Protein AF-A0AAW0S0L2-F1 (afdb_monomer_lite)

InterPro domains:
  IPR019339 CBF1-interacting co-repressor CIR, N-terminal domain [PF10197] (10-43)
  IPR019339 CBF1-interacting co-repressor CIR, N-terminal domain [SM01083] (10-46)
  IPR039875 Leukocyte receptor cluster member 1-like [PTHR22093] (1-234)

Structure (mmCIF, N/CA/C/O backbone):
data_AF-A0AAW0S0L2-F1
#
_entry.id   AF-A0AAW0S0L2-F1
#
loop_
_atom_site.group_PDB
_atom_site.id
_atom_site.type_symbol
_atom_site.label_atom_id
_atom_site.label_alt_id
_atom_site.label_comp_id
_atom_site.label_asym_id
_atom_site.label_entity_id
_atom_site.label_seq_id
_atom_site.pdbx_PDB_ins_code
_atom_site.Cartn_x
_atom_site.Cartn_y
_atom_site.Cartn_z
_atom_site.occupancy
_atom_site.B_iso_or_equiv
_atom_site.auth_seq_id
_atom_site.auth_comp_id
_atom_site.auth_asym_id
_atom_site.auth_atom_id
_atom_site.pdbx_PDB_model_num
ATOM 1 N N . MET A 1 1 ? -7.022 -20.640 -45.257 1.00 60.53 1 MET A N 1
ATOM 2 C CA . MET A 1 1 ? -7.771 -21.365 -44.205 1.00 60.53 1 MET A CA 1
ATOM 3 C C . MET A 1 1 ? -7.746 -20.515 -42.936 1.00 60.53 1 MET A C 1
ATOM 5 O O . MET A 1 1 ? -6.657 -20.337 -42.402 1.00 60.53 1 MET A O 1
ATOM 9 N N . PRO A 1 2 ? -8.857 -19.896 -42.490 1.00 67.94 2 PRO A N 1
ATOM 10 C CA . PRO A 1 2 ? -8.830 -19.038 -41.303 1.00 67.94 2 PRO A CA 1
ATOM 11 C C . PRO A 1 2 ? -8.654 -19.889 -40.030 1.00 67.94 2 PRO A C 1
ATOM 13 O O . PRO A 1 2 ? -9.483 -20.741 -39.724 1.00 67.94 2 PRO A O 1
ATOM 16 N N . LEU A 1 3 ? -7.548 -19.660 -39.313 1.00 71.75 3 LEU A N 1
ATOM 17 C CA . LEU A 1 3 ? -6.971 -20.531 -38.272 1.00 71.75 3 LEU A CA 1
ATOM 18 C C . LEU A 1 3 ? -7.487 -20.302 -36.840 1.00 71.75 3 LEU A C 1
ATOM 20 O O . LEU A 1 3 ? -6.996 -20.938 -35.912 1.00 71.75 3 LEU A O 1
ATOM 24 N N . HIS A 1 4 ? -8.458 -19.415 -36.615 1.00 71.38 4 HIS A N 1
ATOM 25 C CA . HIS A 1 4 ? -8.803 -19.009 -35.249 1.00 71.38 4 HIS A CA 1
ATOM 26 C C . HIS A 1 4 ? -10.197 -19.478 -34.813 1.00 71.38 4 HIS A C 1
ATOM 28 O O . HIS A 1 4 ? -11.207 -18.801 -34.993 1.00 71.38 4 HIS A O 1
ATOM 34 N N . LEU A 1 5 ? -10.236 -20.669 -34.209 1.00 83.88 5 LEU A N 1
ATOM 35 C CA . LEU A 1 5 ? -11.443 -21.296 -33.651 1.00 83.88 5 LEU A CA 1
ATOM 36 C C . LEU A 1 5 ? -11.843 -20.722 -32.283 1.00 83.88 5 LEU A C 1
ATOM 38 O O . LEU A 1 5 ? -12.969 -20.931 -31.837 1.00 83.88 5 LEU A O 1
ATOM 42 N N . LEU A 1 6 ? -10.932 -20.021 -31.601 1.00 85.19 6 LEU A N 1
ATOM 43 C CA . LEU A 1 6 ? -11.130 -19.565 -30.225 1.00 85.19 6 LEU A CA 1
ATOM 44 C C . LEU A 1 6 ? -12.226 -18.493 -30.114 1.00 85.19 6 LEU A C 1
ATOM 46 O O . LEU A 1 6 ? -13.044 -18.558 -29.203 1.00 85.19 6 LEU A O 1
ATOM 50 N N . GLY A 1 7 ? -12.323 -17.590 -31.096 1.00 85.69 7 GLY A N 1
ATOM 51 C CA . GLY A 1 7 ? -13.327 -16.515 -31.113 1.00 85.69 7 GLY A CA 1
ATOM 52 C C . GLY A 1 7 ? -14.780 -16.988 -31.244 1.00 85.69 7 GLY A C 1
ATOM 53 O O . GLY A 1 7 ? -15.696 -16.224 -30.978 1.00 85.69 7 GLY A O 1
ATOM 54 N N . LYS A 1 8 ? -15.010 -18.250 -31.631 1.00 86.69 8 LYS A N 1
ATOM 55 C CA . LYS A 1 8 ? -16.359 -18.832 -31.757 1.00 86.69 8 LYS A CA 1
ATOM 56 C C . LYS A 1 8 ? -16.816 -19.571 -30.498 1.00 86.69 8 LYS A C 1
ATOM 58 O O . LYS A 1 8 ? -17.947 -20.042 -30.445 1.00 86.69 8 LYS A O 1
ATOM 63 N N . LYS A 1 9 ? -15.943 -19.732 -29.500 1.00 89.56 9 LYS A N 1
ATOM 64 C CA . LYS A 1 9 ? -16.255 -20.476 -28.275 1.00 89.56 9 LYS A CA 1
ATOM 65 C C . LYS A 1 9 ? -16.870 -19.539 -27.248 1.00 89.56 9 LYS A C 1
ATOM 67 O O . LYS A 1 9 ? -16.304 -18.492 -26.961 1.00 89.56 9 LYS A O 1
ATOM 72 N N . SER A 1 10 ? -17.989 -19.937 -26.656 1.00 88.81 10 SER A N 1
ATOM 73 C CA . SER A 1 10 ? -18.738 -19.141 -25.674 1.00 88.81 10 SER A CA 1
ATOM 74 C C . SER A 1 10 ? -17.996 -18.891 -24.361 1.00 88.81 10 SER A C 1
ATOM 76 O O . SER A 1 10 ? -18.336 -17.953 -23.657 1.00 88.81 10 SER A O 1
ATOM 78 N N . TRP A 1 11 ? -16.977 -19.686 -24.033 1.00 91.88 11 TRP A N 1
ATOM 79 C CA . TRP A 1 11 ? -16.136 -19.494 -22.847 1.00 91.88 11 TRP A CA 1
ATOM 80 C C . TRP A 1 11 ? -14.912 -18.606 -23.105 1.00 91.88 11 TRP A C 1
ATOM 82 O O . TRP A 1 11 ? -14.155 -18.331 -22.180 1.00 91.88 11 TRP A O 1
ATOM 92 N N . ASN A 1 12 ? -14.680 -18.168 -24.349 1.00 92.31 12 ASN A N 1
ATOM 93 C CA . ASN A 1 12 ? -13.532 -17.325 -24.654 1.00 92.31 12 ASN A CA 1
ATOM 94 C C . ASN A 1 12 ? -13.667 -15.972 -23.945 1.00 92.31 12 ASN A C 1
ATOM 96 O O . ASN A 1 12 ? -14.573 -15.192 -24.242 1.00 92.31 12 ASN A O 1
ATOM 100 N N . VAL A 1 13 ? -12.737 -15.694 -23.036 1.00 93.38 13 VAL A N 1
ATOM 101 C CA . VAL A 1 13 ? -12.702 -14.475 -22.216 1.00 93.38 13 VAL A CA 1
ATOM 102 C C . VAL A 1 13 ? -12.637 -13.217 -23.085 1.00 93.38 13 VAL A C 1
ATOM 104 O O . VAL A 1 13 ? -13.219 -12.201 -22.733 1.00 93.38 13 VAL A O 1
ATOM 107 N N . TYR A 1 14 ? -12.007 -13.301 -24.260 1.00 91.56 14 TYR A N 1
ATOM 108 C CA . TYR A 1 14 ? -11.858 -12.168 -25.177 1.00 91.56 14 TYR A CA 1
ATOM 109 C C . TYR A 1 14 ? -13.095 -11.873 -26.037 1.00 91.56 14 TYR A C 1
ATOM 111 O O . TYR A 1 14 ? -13.080 -10.928 -26.827 1.00 91.56 14 TYR A O 1
ATOM 119 N N . ASN A 1 15 ? -14.163 -12.666 -25.931 1.00 93.00 15 ASN A N 1
ATOM 120 C CA . ASN A 1 15 ? -15.407 -12.341 -26.620 1.00 93.00 15 ASN A CA 1
ATOM 121 C C . ASN A 1 15 ? -16.061 -11.126 -25.961 1.00 93.00 15 ASN A C 1
ATOM 123 O O . ASN A 1 15 ? -16.194 -11.082 -24.739 1.00 93.00 15 ASN A O 1
ATOM 127 N N . LYS A 1 16 ? -16.531 -10.184 -26.782 1.00 94.12 16 LYS A N 1
ATOM 128 C CA . LYS A 1 16 ? -17.167 -8.939 -26.327 1.00 94.12 16 LYS A CA 1
ATOM 129 C C . LYS A 1 16 ? -18.283 -9.199 -25.313 1.00 94.12 16 LYS A C 1
ATOM 131 O O . LYS A 1 16 ? -18.254 -8.625 -24.234 1.00 94.12 16 LYS A O 1
ATOM 136 N N . ASP A 1 17 ? -19.152 -10.164 -25.595 1.00 93.44 17 ASP A N 1
ATOM 137 C CA . ASP A 1 17 ? -20.267 -10.536 -24.718 1.00 93.44 17 ASP A CA 1
ATOM 138 C C . ASP A 1 17 ? -19.810 -11.002 -23.323 1.00 93.44 17 ASP A C 1
ATOM 140 O O . ASP A 1 17 ? -20.481 -10.750 -22.324 1.00 93.44 17 ASP A O 1
ATOM 144 N N . ASN A 1 18 ? -18.663 -11.682 -23.227 1.00 93.44 18 ASN A N 1
ATOM 145 C CA . ASN A 1 18 ? -18.121 -12.129 -21.942 1.00 93.44 18 ASN A CA 1
ATOM 146 C C . ASN A 1 18 ? -17.450 -10.983 -21.187 1.00 93.44 18 ASN A C 1
ATOM 148 O O . ASN A 1 18 ? -17.640 -10.864 -19.980 1.00 93.44 18 ASN A O 1
ATOM 152 N N . ILE A 1 19 ? -16.731 -10.114 -21.900 1.00 95.06 19 ILE A N 1
ATOM 153 C CA . ILE A 1 19 ? -16.143 -8.897 -21.329 1.00 95.06 19 ILE A CA 1
ATOM 154 C C . ILE A 1 19 ? -17.249 -7.992 -20.766 1.00 95.06 19 ILE A C 1
ATOM 156 O O . ILE A 1 19 ? -17.117 -7.466 -19.667 1.00 95.06 19 ILE A O 1
ATOM 160 N N . GLU A 1 20 ? -18.367 -7.842 -21.478 1.00 95.75 20 GLU A N 1
ATOM 161 C CA . GLU A 1 20 ? -19.509 -7.038 -21.031 1.00 95.75 20 GLU A CA 1
ATOM 162 C C . GLU A 1 20 ? -20.206 -7.624 -19.798 1.00 95.75 20 GLU A C 1
ATOM 164 O O . GLU A 1 20 ? -20.601 -6.869 -18.908 1.00 95.75 20 GLU A O 1
ATOM 169 N N . ARG A 1 21 ? -20.324 -8.956 -19.701 1.00 95.88 21 ARG A N 1
ATOM 170 C CA . ARG A 1 21 ? -20.843 -9.624 -18.494 1.00 95.88 21 ARG A CA 1
ATOM 171 C C . ARG A 1 21 ? -19.962 -9.352 -17.283 1.00 95.88 21 ARG A C 1
ATOM 173 O O . ARG A 1 21 ? -20.472 -8.888 -16.270 1.00 95.88 21 ARG A O 1
ATOM 180 N N . VAL A 1 22 ? -18.652 -9.559 -17.426 1.00 96.94 22 VAL A N 1
ATOM 181 C CA . VAL A 1 22 ? -17.683 -9.292 -16.355 1.00 96.94 22 VAL A CA 1
ATOM 182 C C . VAL A 1 22 ? -17.742 -7.825 -15.944 1.00 96.94 22 VAL A C 1
ATOM 184 O O . VAL A 1 22 ? -17.927 -7.536 -14.771 1.00 96.94 22 VAL A O 1
ATOM 187 N N . ARG A 1 23 ? -17.739 -6.896 -16.905 1.00 97.06 23 ARG A N 1
ATOM 188 C CA . ARG A 1 23 ? -17.849 -5.460 -16.623 1.00 97.06 23 ARG A CA 1
ATOM 189 C C . ARG A 1 23 ? -19.144 -5.094 -15.898 1.00 97.06 23 ARG A C 1
ATOM 191 O O . ARG A 1 23 ? -19.141 -4.199 -15.061 1.00 97.06 23 ARG A O 1
ATOM 198 N N . ARG A 1 24 ? -20.264 -5.745 -16.223 1.00 96.81 24 ARG A N 1
ATOM 199 C CA . ARG A 1 24 ? -21.542 -5.518 -15.535 1.00 96.81 24 ARG A CA 1
ATOM 200 C C . ARG A 1 24 ? -21.500 -6.019 -14.097 1.00 96.81 24 ARG A C 1
ATOM 202 O O . ARG A 1 24 ? -22.066 -5.366 -13.226 1.00 96.81 24 ARG A O 1
ATOM 209 N N . ASP A 1 25 ? -20.873 -7.160 -13.858 1.00 97.25 25 ASP A N 1
ATOM 210 C CA . ASP A 1 25 ? -20.771 -7.733 -12.519 1.00 97.25 25 ASP A CA 1
ATOM 211 C C . ASP A 1 25 ? -19.750 -6.969 -11.663 1.00 97.25 25 ASP A C 1
ATOM 213 O O . ASP A 1 25 ? -20.054 -6.645 -10.519 1.00 97.25 25 ASP A O 1
ATOM 217 N N . GLU A 1 26 ? -18.629 -6.538 -12.248 1.00 95.69 26 GLU A N 1
ATOM 218 C CA . GLU A 1 26 ? -17.681 -5.597 -11.638 1.00 95.69 26 GLU A CA 1
ATOM 219 C C . GLU A 1 26 ? -18.350 -4.257 -11.309 1.00 95.69 26 GLU A C 1
ATOM 221 O O . GLU A 1 26 ? -18.189 -3.741 -10.210 1.00 95.69 26 GLU A O 1
ATOM 226 N N . ALA A 1 27 ? -19.155 -3.704 -12.223 1.00 95.56 27 ALA A N 1
ATOM 227 C CA . ALA A 1 27 ? -19.876 -2.458 -11.976 1.00 95.56 27 ALA A CA 1
ATOM 228 C C . ALA A 1 27 ? -20.924 -2.595 -10.863 1.00 95.56 27 ALA A C 1
ATOM 230 O O . ALA A 1 27 ? -21.120 -1.654 -10.102 1.00 95.56 27 ALA A O 1
ATOM 231 N N . LYS A 1 28 ? -21.593 -3.750 -10.742 1.00 94.69 28 LYS A N 1
ATOM 232 C CA . LYS A 1 28 ? -22.521 -4.013 -9.630 1.00 94.69 28 LYS A CA 1
ATOM 233 C C . LYS A 1 28 ? -21.789 -4.148 -8.300 1.00 94.69 28 LYS A C 1
ATOM 235 O O . LYS A 1 28 ? -22.266 -3.598 -7.317 1.00 94.69 28 LYS A O 1
ATOM 240 N N . ALA A 1 29 ? -20.668 -4.870 -8.279 1.00 93.25 29 ALA A N 1
ATOM 241 C CA . ALA A 1 29 ? -19.846 -5.013 -7.081 1.00 93.25 29 ALA A CA 1
ATOM 242 C C . ALA A 1 29 ? -19.335 -3.642 -6.621 1.00 93.25 29 ALA A C 1
ATOM 244 O O . ALA A 1 29 ? -19.583 -3.242 -5.490 1.00 93.25 29 ALA A O 1
ATOM 245 N N . LYS A 1 30 ? -18.775 -2.860 -7.550 1.00 93.31 30 LYS A N 1
ATOM 246 C CA . LYS A 1 30 ? -18.309 -1.499 -7.279 1.00 93.31 30 LYS A CA 1
ATOM 247 C C . LYS A 1 30 ? -19.431 -0.566 -6.816 1.00 93.31 30 LYS A C 1
ATOM 249 O O . LYS A 1 30 ? -19.225 0.221 -5.908 1.00 93.31 30 LYS A O 1
ATOM 254 N N . ALA A 1 31 ? -20.625 -0.653 -7.407 1.00 94.19 31 ALA A N 1
ATOM 255 C CA . ALA A 1 31 ? -21.763 0.164 -6.983 1.00 94.19 31 ALA A CA 1
ATOM 256 C C . ALA A 1 31 ? -22.261 -0.185 -5.568 1.00 94.19 31 ALA A C 1
ATOM 258 O O . ALA A 1 31 ? -22.769 0.693 -4.875 1.00 94.19 31 ALA A O 1
ATOM 259 N N . ALA A 1 32 ? -22.134 -1.446 -5.142 1.00 91.12 32 ALA A N 1
ATOM 260 C CA . ALA A 1 32 ? -22.444 -1.846 -3.772 1.00 91.12 32 ALA A CA 1
ATOM 261 C C . ALA A 1 32 ? -21.415 -1.274 -2.7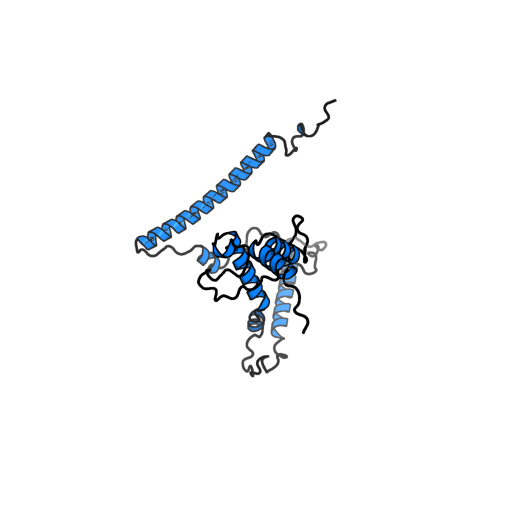84 1.00 91.12 32 ALA A C 1
ATOM 263 O O . ALA A 1 32 ? -21.810 -0.642 -1.808 1.00 91.12 32 ALA A O 1
ATOM 264 N N . GLU A 1 33 ? -20.122 -1.399 -3.098 1.00 88.88 33 GLU A N 1
ATOM 265 C CA . GLU A 1 33 ? -19.030 -0.821 -2.300 1.00 88.88 33 GLU A CA 1
ATOM 266 C C . GLU A 1 33 ? -19.150 0.711 -2.199 1.00 88.88 33 GLU A C 1
ATOM 268 O O . GLU A 1 33 ? -19.098 1.272 -1.109 1.00 88.88 33 GLU A O 1
ATOM 273 N N . GLU A 1 34 ? -19.418 1.406 -3.311 1.00 91.44 34 GLU A N 1
ATOM 274 C CA . GLU A 1 34 ? -19.605 2.865 -3.320 1.00 91.44 34 GLU A CA 1
ATOM 275 C C . GLU A 1 34 ? -20.806 3.311 -2.467 1.00 91.44 34 GLU A C 1
ATOM 277 O O . GLU A 1 34 ? -20.756 4.370 -1.842 1.00 91.44 34 GLU A O 1
ATOM 282 N N . ALA A 1 35 ? -21.888 2.527 -2.419 1.00 92.44 35 ALA A N 1
ATOM 283 C CA . ALA A 1 35 ? -23.043 2.838 -1.577 1.00 92.44 35 ALA A CA 1
ATOM 284 C C . ALA A 1 35 ? -22.724 2.685 -0.079 1.00 92.44 35 ALA A C 1
ATOM 286 O O . ALA A 1 35 ? -23.220 3.460 0.740 1.00 92.44 35 ALA A O 1
ATOM 287 N N . GLU A 1 36 ? -21.887 1.716 0.289 1.00 89.19 36 GLU A N 1
ATOM 288 C CA . GLU A 1 36 ? -21.389 1.542 1.658 1.00 89.19 36 GLU A CA 1
ATOM 289 C C . GLU A 1 36 ? -20.420 2.667 2.043 1.00 89.19 36 GLU A C 1
ATOM 291 O O . GLU A 1 36 ? -20.563 3.271 3.108 1.00 89.19 36 GLU A O 1
ATOM 296 N N . GLU A 1 37 ? -19.503 3.039 1.148 1.00 90.44 37 GLU A N 1
ATOM 297 C CA . GLU A 1 37 ? -18.607 4.181 1.345 1.00 90.44 37 GLU A CA 1
ATOM 298 C C . GLU A 1 37 ? -19.372 5.495 1.509 1.00 90.44 37 GLU A C 1
ATOM 300 O O . GLU A 1 37 ? -19.038 6.295 2.384 1.00 90.44 37 GLU A O 1
ATOM 305 N N . GLN A 1 38 ? -20.419 5.721 0.711 1.00 93.56 38 GLN A N 1
ATOM 306 C CA . GLN A 1 38 ? -21.276 6.899 0.848 1.00 93.56 38 GLN A CA 1
ATOM 307 C C . GLN A 1 38 ? -21.965 6.936 2.210 1.00 93.56 38 GLN A C 1
ATOM 309 O O . GLN A 1 38 ? -21.968 7.986 2.847 1.00 93.56 38 GLN A O 1
ATOM 314 N N . ARG A 1 39 ? -22.463 5.798 2.710 1.00 90.25 39 ARG A N 1
ATOM 315 C CA . ARG A 1 39 ? -23.042 5.722 4.061 1.00 90.25 39 ARG A CA 1
ATOM 316 C C . ARG A 1 39 ? -22.024 6.097 5.134 1.00 90.25 39 ARG A C 1
ATOM 318 O O . ARG A 1 39 ? -22.334 6.914 5.997 1.00 90.25 39 ARG A O 1
ATOM 325 N N . MET A 1 40 ? -20.800 5.574 5.054 1.00 83.50 40 MET A N 1
ATOM 326 C CA . MET A 1 40 ? -19.733 5.942 5.994 1.00 83.50 40 MET A CA 1
ATOM 327 C C . MET A 1 40 ? -19.400 7.440 5.916 1.00 83.50 40 MET A C 1
ATOM 329 O O . MET A 1 40 ? -19.283 8.114 6.940 1.00 83.50 40 MET A O 1
ATOM 333 N N . GLN A 1 41 ? -19.309 7.989 4.701 1.00 91.50 41 GLN A N 1
ATOM 334 C CA . GLN A 1 41 ? -19.053 9.414 4.487 1.00 91.50 41 GLN A CA 1
ATOM 335 C C . GLN A 1 41 ? -20.184 10.296 5.025 1.00 91.50 41 GLN A C 1
ATOM 337 O O . GLN A 1 41 ? -19.904 11.356 5.584 1.00 91.50 41 GLN A O 1
ATOM 342 N N . GLU A 1 42 ? -21.442 9.881 4.877 1.00 92.62 42 GLU A N 1
ATOM 343 C CA . GLU A 1 42 ? -22.609 10.580 5.417 1.00 92.62 42 GLU A CA 1
ATOM 344 C C . GLU A 1 42 ? -22.597 10.595 6.947 1.00 92.62 42 GLU A C 1
ATOM 346 O O . GLU A 1 42 ? -22.829 11.651 7.539 1.00 92.62 42 GLU A O 1
ATOM 351 N N . VAL A 1 43 ? -22.261 9.473 7.592 1.00 90.69 43 VAL A N 1
ATOM 352 C CA . VAL A 1 43 ? -22.105 9.386 9.055 1.00 90.69 43 VAL A CA 1
ATOM 353 C C . VAL A 1 43 ? -21.000 10.332 9.536 1.00 90.69 43 VAL A C 1
ATOM 355 O O . VAL A 1 43 ? -21.204 11.128 10.461 1.00 90.69 43 VAL A O 1
ATOM 358 N N . ASP A 1 44 ? -19.854 10.333 8.856 1.00 90.00 44 ASP A N 1
ATOM 359 C CA . ASP A 1 44 ? -18.740 11.232 9.160 1.00 90.00 44 ASP A CA 1
ATOM 360 C C . ASP A 1 44 ? -19.086 12.705 8.913 1.00 90.00 44 ASP A C 1
ATOM 362 O O . ASP A 1 44 ? -18.726 13.587 9.701 1.00 90.00 44 ASP A O 1
ATOM 366 N N . ALA A 1 45 ? -19.795 13.007 7.825 1.00 90.69 45 ALA A N 1
ATOM 367 C CA . ALA A 1 45 ? -20.256 14.353 7.510 1.00 90.69 45 ALA A CA 1
ATOM 368 C C . ALA A 1 45 ? -21.279 14.841 8.543 1.00 90.69 45 ALA A C 1
ATOM 370 O O . ALA A 1 45 ? -21.164 15.968 9.030 1.00 90.69 45 ALA A O 1
ATOM 371 N N . ALA A 1 46 ? -22.229 13.991 8.938 1.00 90.06 46 ALA A N 1
ATOM 372 C CA . ALA A 1 46 ? -23.201 14.279 9.985 1.00 90.06 46 ALA A CA 1
ATOM 373 C C . ALA A 1 46 ? -22.508 14.564 11.323 1.00 90.06 46 ALA A C 1
ATOM 375 O O . ALA A 1 46 ? -22.852 15.536 11.998 1.00 90.06 46 ALA A O 1
ATOM 376 N N . ARG A 1 47 ? -21.462 13.802 11.664 1.00 87.06 47 ARG A N 1
ATOM 377 C CA . ARG A 1 47 ? -20.617 14.070 12.833 1.00 87.06 47 ARG A CA 1
ATOM 378 C C . ARG A 1 47 ? -19.925 15.426 12.744 1.00 87.06 47 ARG A C 1
ATOM 380 O O . ARG A 1 47 ? -19.977 16.199 13.701 1.00 87.06 47 ARG A O 1
ATOM 387 N N . ARG A 1 48 ? -19.294 15.740 11.608 1.00 88.50 48 ARG A N 1
ATOM 388 C CA . ARG A 1 48 ? -18.641 17.044 11.395 1.00 88.50 48 ARG A CA 1
ATOM 389 C C . ARG A 1 48 ? -19.643 18.189 11.543 1.00 88.50 48 ARG A C 1
ATOM 391 O O . ARG A 1 48 ? -19.340 19.185 12.196 1.00 88.50 48 ARG A O 1
ATOM 398 N N . LEU A 1 49 ? -20.854 18.029 11.011 1.00 91.75 49 LEU A N 1
ATOM 399 C CA . LEU A 1 49 ? -21.933 19.003 11.167 1.00 91.75 49 LEU A CA 1
ATOM 400 C C . LEU A 1 49 ? -22.414 19.128 12.619 1.00 91.75 49 LEU A C 1
ATOM 402 O O . LEU A 1 49 ? -22.696 20.241 13.052 1.00 91.75 49 LEU A O 1
ATOM 406 N N . ALA A 1 50 ? -22.494 18.033 13.381 1.00 88.19 50 ALA A N 1
ATOM 407 C CA . ALA A 1 50 ? -22.878 18.061 14.794 1.00 88.19 50 ALA A CA 1
ATOM 408 C C . ALA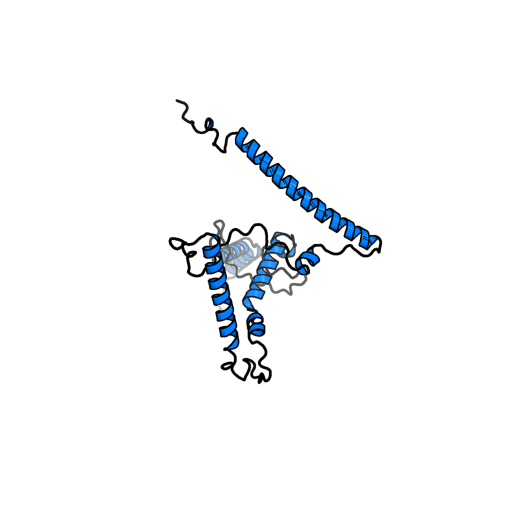 A 1 50 ? -21.860 18.837 15.647 1.00 88.19 50 ALA A C 1
ATOM 410 O O . ALA A 1 50 ? -22.258 19.713 16.415 1.00 88.19 50 ALA A O 1
ATOM 411 N N . ILE A 1 51 ? -20.560 18.604 15.425 1.00 87.06 51 ILE A N 1
ATOM 412 C CA . ILE A 1 51 ? -19.471 19.348 16.080 1.00 87.06 51 ILE A CA 1
ATOM 413 C C . ILE A 1 51 ? -19.575 20.843 15.757 1.00 87.06 51 ILE A C 1
ATOM 415 O O . ILE A 1 51 ? -19.527 21.674 16.662 1.00 87.06 51 ILE A O 1
ATOM 419 N N . LEU A 1 52 ? -19.779 21.193 14.481 1.00 90.56 52 LEU A N 1
ATOM 420 C CA . LEU A 1 52 ? -19.956 22.587 14.057 1.00 90.56 52 LEU A CA 1
ATOM 421 C C . LEU A 1 52 ? -21.210 23.237 14.657 1.00 90.56 52 LEU A C 1
ATOM 423 O O . LEU A 1 52 ? -21.219 24.440 14.903 1.00 90.56 52 LEU A O 1
ATOM 427 N N . ARG A 1 53 ? -22.262 22.453 14.910 1.00 91.31 53 ARG A N 1
ATOM 428 C CA . ARG A 1 53 ? -23.491 22.908 15.575 1.00 91.31 53 ARG A CA 1
ATOM 429 C C . ARG A 1 53 ? -23.393 22.923 17.104 1.00 91.31 53 ARG A C 1
ATOM 431 O O . ARG A 1 53 ? -24.371 23.290 17.748 1.00 91.31 53 ARG A O 1
ATOM 438 N N . GLY A 1 54 ? -22.261 22.527 17.690 1.00 87.69 54 GLY A N 1
ATOM 439 C CA . GLY A 1 54 ? -22.099 22.420 19.143 1.00 87.69 54 GLY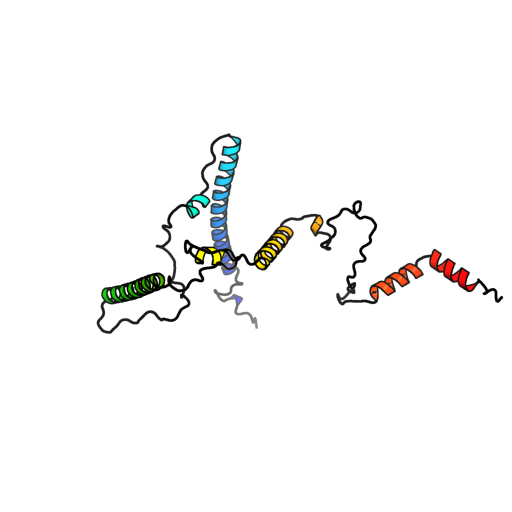 A CA 1
ATOM 440 C C . GLY A 1 54 ? -22.971 21.333 19.786 1.00 87.69 54 GLY A C 1
ATOM 441 O O . GLY A 1 54 ? -23.225 21.387 20.986 1.00 87.69 54 GLY A O 1
ATOM 442 N N . GLN A 1 55 ? -23.456 20.367 18.998 1.00 84.06 55 GLN A N 1
ATOM 443 C CA . GLN A 1 55 ? -24.214 19.209 19.475 1.00 84.06 55 GLN A CA 1
ATOM 444 C C . GLN A 1 55 ? -23.271 18.027 19.735 1.00 84.06 55 GLN A C 1
ATOM 446 O O . GLN A 1 55 ? -22.228 17.901 19.092 1.00 84.06 55 GLN A O 1
ATOM 451 N N . ALA A 1 56 ? -23.640 17.151 20.676 1.00 78.69 56 ALA A N 1
ATOM 452 C CA . ALA A 1 56 ? -22.873 15.940 20.954 1.00 78.69 56 ALA A CA 1
ATOM 453 C C . ALA A 1 56 ? -22.841 15.038 19.700 1.00 78.69 56 ALA A C 1
ATOM 455 O O . ALA A 1 56 ? -23.905 14.734 19.153 1.00 78.69 56 ALA A O 1
ATOM 456 N N . PRO A 1 57 ? -21.653 14.642 19.208 1.00 75.19 57 PRO A N 1
ATOM 457 C CA . PRO A 1 57 ? -21.540 13.825 18.007 1.00 75.19 57 PRO A CA 1
ATOM 458 C C . PRO A 1 57 ? -22.106 12.415 18.240 1.00 75.19 57 PRO A C 1
ATOM 460 O O . PRO A 1 57 ? -21.955 11.880 19.340 1.00 75.19 57 PRO A O 1
ATOM 463 N N . PRO A 1 58 ? -22.717 11.787 17.217 1.00 72.69 58 PRO A N 1
ATOM 464 C CA . PRO A 1 58 ? -23.166 10.406 17.324 1.00 72.69 58 PRO A CA 1
ATOM 465 C C . PRO A 1 58 ? -21.967 9.459 17.562 1.00 72.69 58 PRO A C 1
ATOM 467 O O . PRO A 1 58 ? -20.904 9.665 16.946 1.00 72.69 58 PRO A O 1
ATOM 470 N N . PRO A 1 59 ? -22.123 8.455 18.452 1.00 67.75 59 PRO A N 1
ATOM 471 C CA . PRO A 1 59 ? -21.075 7.491 18.794 1.00 67.75 59 PRO A CA 1
ATOM 472 C C . PRO A 1 59 ? -20.597 6.707 17.563 1.00 67.75 59 PRO A C 1
ATOM 474 O O . PRO A 1 59 ? -21.308 6.596 16.566 1.00 67.75 59 PRO A O 1
ATOM 477 N N . ILE A 1 60 ? -19.340 6.263 17.586 1.00 63.31 60 ILE A N 1
ATOM 478 C CA . ILE A 1 60 ? -18.676 5.609 16.454 1.00 63.31 60 ILE A CA 1
ATOM 479 C C . ILE A 1 60 ? -19.110 4.136 16.414 1.00 63.31 60 ILE A C 1
ATOM 481 O O . ILE A 1 60 ? -18.945 3.438 17.404 1.00 63.31 60 ILE A O 1
ATOM 485 N N . GLU A 1 61 ? -19.597 3.638 15.273 1.00 61.97 61 GLU A N 1
ATOM 486 C CA . GLU A 1 61 ? -19.914 2.202 15.099 1.00 61.97 61 GLU A CA 1
ATOM 487 C C . GLU A 1 61 ? -18.663 1.303 15.244 1.00 61.97 61 GLU A C 1
ATOM 489 O O . GLU A 1 61 ? -18.759 0.169 15.696 1.00 61.97 61 GLU A O 1
ATOM 494 N N . GLN A 1 62 ? -17.462 1.837 14.983 1.00 53.72 62 GLN A N 1
ATOM 495 C CA . GLN A 1 62 ? -16.177 1.162 15.243 1.00 53.72 62 GLN A CA 1
ATOM 496 C C . GLN A 1 62 ? -15.909 0.905 16.737 1.00 53.72 62 GLN A C 1
ATOM 498 O O . GLN A 1 62 ? -15.162 -0.012 17.070 1.00 53.72 62 GLN A O 1
ATOM 503 N N . ASP A 1 63 ? -16.516 1.682 17.643 1.00 48.94 63 ASP A N 1
ATOM 504 C CA . ASP A 1 63 ? -16.424 1.414 19.082 1.00 48.94 63 ASP A CA 1
ATOM 505 C C . ASP A 1 63 ? -17.409 0.310 19.513 1.00 48.94 63 ASP A C 1
ATOM 507 O O . ASP A 1 63 ? -17.191 -0.325 20.544 1.00 48.94 63 ASP A O 1
ATOM 511 N N . GLU A 1 64 ? -18.454 0.018 18.726 1.00 48.16 64 GLU A N 1
ATOM 512 C CA . GLU A 1 64 ? -19.372 -1.096 19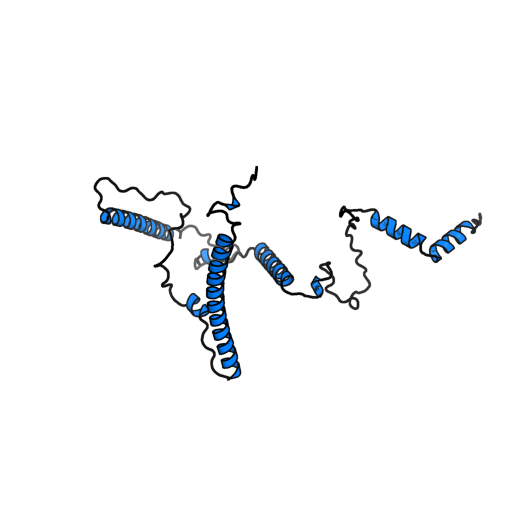.004 1.00 48.16 64 GLU A CA 1
ATOM 513 C C . GLU A 1 64 ? -18.805 -2.453 18.559 1.00 48.16 64 GLU A C 1
ATOM 515 O O . GLU A 1 64 ? -19.024 -3.442 19.253 1.00 48.16 64 GLU A O 1
ATOM 520 N N . GLU A 1 65 ? -17.971 -2.515 17.516 1.00 47.88 65 GLU A N 1
ATOM 521 C CA . GLU A 1 65 ? -17.206 -3.736 17.186 1.00 47.88 65 GLU A CA 1
ATOM 522 C C . GLU A 1 65 ? -16.114 -4.061 18.223 1.00 47.88 65 GLU A C 1
ATOM 524 O O . GLU A 1 65 ? -15.708 -5.213 18.362 1.00 47.88 65 GLU A O 1
ATOM 529 N N . ALA A 1 66 ? -15.660 -3.072 18.999 1.00 46.41 66 ALA A N 1
ATOM 530 C CA . ALA A 1 66 ? -14.719 -3.280 20.100 1.00 46.41 66 ALA A CA 1
ATOM 531 C C . ALA A 1 66 ? -15.403 -3.536 21.462 1.00 46.41 66 ALA A C 1
ATOM 533 O O . ALA A 1 66 ? -14.726 -3.952 22.408 1.00 46.41 66 ALA A O 1
ATOM 534 N N . ALA A 1 67 ? -16.715 -3.285 21.586 1.00 45.84 67 ALA A N 1
ATOM 535 C CA . ALA A 1 67 ? -17.446 -3.321 22.860 1.00 45.84 67 ALA A CA 1
ATOM 536 C C . ALA A 1 67 ? -18.688 -4.236 22.890 1.00 45.84 67 ALA A C 1
ATOM 538 O O . ALA A 1 67 ? -19.234 -4.466 23.974 1.00 45.84 67 ALA A O 1
ATOM 539 N N . ALA A 1 68 ? -19.128 -4.802 21.765 1.00 38.44 68 ALA A N 1
ATOM 540 C CA . ALA A 1 68 ? -20.144 -5.850 21.746 1.00 38.44 68 ALA A CA 1
ATOM 541 C C . ALA A 1 68 ? -19.491 -7.244 21.877 1.00 38.44 68 ALA A C 1
ATOM 543 O O . ALA A 1 68 ? -18.500 -7.522 21.203 1.00 38.44 68 ALA A O 1
ATOM 544 N N . PRO A 1 69 ? -20.018 -8.167 22.707 1.00 44.19 69 PRO A N 1
ATOM 545 C CA . PRO A 1 69 ? -19.666 -9.574 22.573 1.00 44.19 69 PRO A CA 1
ATOM 546 C C . PRO A 1 69 ? -20.232 -10.093 21.242 1.00 44.19 69 PRO A C 1
ATOM 548 O O . PRO A 1 69 ? -21.446 -10.080 21.044 1.00 44.19 69 PRO A O 1
ATOM 551 N N . ASP A 1 70 ? -19.344 -10.530 20.349 1.00 38.59 70 ASP A N 1
ATOM 552 C CA . ASP A 1 70 ? -19.613 -11.093 19.018 1.00 38.59 70 ASP A CA 1
ATOM 553 C C . ASP A 1 70 ? -20.928 -11.906 18.901 1.00 38.59 70 ASP A C 1
ATOM 555 O O . ASP A 1 70 ? -21.018 -13.010 19.452 1.00 38.59 70 ASP A O 1
ATOM 559 N N . PRO A 1 71 ? -21.922 -11.469 18.098 1.00 48.09 71 PRO A N 1
ATOM 560 C CA . PRO A 1 71 ? -23.001 -12.336 17.621 1.00 48.09 71 PRO A CA 1
ATOM 561 C C . PRO A 1 71 ? -22.716 -12.961 16.237 1.00 48.09 71 PRO A C 1
ATOM 563 O O . PRO A 1 71 ? -23.589 -13.618 15.674 1.00 48.09 71 PRO A O 1
ATOM 566 N N . GLU A 1 72 ? -21.504 -12.818 15.687 1.00 39.50 72 GLU A N 1
ATOM 567 C CA . GLU A 1 72 ? -21.109 -13.352 14.366 1.00 39.50 72 GLU A CA 1
ATOM 568 C C . GLU A 1 72 ? -20.396 -14.721 14.406 1.00 39.50 72 GLU A C 1
ATOM 570 O O . GLU A 1 72 ? -19.928 -15.233 13.390 1.00 39.50 72 GLU A O 1
ATOM 575 N N . ALA A 1 73 ? -20.389 -15.419 15.544 1.00 41.75 73 ALA A N 1
ATOM 576 C CA . ALA A 1 73 ? -19.875 -16.793 15.607 1.00 41.75 73 ALA A CA 1
ATOM 577 C C . ALA A 1 73 ? -20.800 -17.854 14.953 1.00 41.75 73 ALA A C 1
ATOM 579 O O . ALA A 1 73 ? -20.490 -19.047 15.009 1.00 41.75 73 ALA A O 1
ATOM 580 N N . ALA A 1 74 ? -21.932 -17.465 14.344 1.00 45.03 74 ALA A N 1
ATOM 581 C CA . ALA A 1 74 ? -22.966 -18.397 13.873 1.00 45.03 74 ALA A CA 1
ATOM 582 C C . ALA A 1 74 ? -23.156 -18.500 12.346 1.00 45.03 74 ALA A C 1
ATOM 584 O O . ALA A 1 74 ? -23.841 -19.422 11.899 1.00 45.03 74 ALA A O 1
ATOM 585 N N . SER A 1 75 ? -22.543 -17.655 11.511 1.00 47.72 75 SER A N 1
ATOM 586 C CA . SER A 1 75 ? -22.712 -17.779 10.054 1.00 47.72 75 SER A CA 1
ATOM 587 C C . SER A 1 75 ? -21.434 -17.506 9.275 1.00 47.72 75 SER A C 1
ATOM 589 O O . SER A 1 75 ? -21.066 -16.366 9.038 1.00 47.72 75 SER A O 1
ATOM 591 N N . GLY A 1 76 ? -20.797 -18.573 8.787 1.00 48.41 76 GLY A N 1
ATOM 592 C CA . GLY A 1 76 ? -19.947 -18.470 7.596 1.00 48.41 76 GLY A CA 1
ATOM 593 C C . GLY A 1 76 ? -18.519 -18.991 7.703 1.00 48.41 76 GLY A C 1
ATOM 594 O O . GLY A 1 76 ? -17.852 -19.087 6.673 1.00 48.41 76 GLY A O 1
ATOM 595 N N . SER A 1 77 ? -18.042 -19.422 8.872 1.00 38.56 77 SER A N 1
ATOM 596 C CA . SER A 1 77 ? -16.707 -20.026 8.945 1.00 38.56 77 SER A CA 1
ATOM 597 C C . SER A 1 77 ? -16.753 -21.483 8.481 1.00 38.56 77 SER A C 1
ATOM 599 O O . SER A 1 77 ? -16.981 -22.419 9.251 1.00 38.56 77 SER A O 1
ATOM 601 N N . ARG A 1 78 ? -16.535 -21.692 7.175 1.00 44.97 78 ARG A N 1
ATOM 602 C CA . ARG A 1 78 ? -16.001 -22.968 6.678 1.00 44.97 78 ARG A CA 1
ATOM 603 C C . ARG A 1 78 ? -14.809 -23.312 7.573 1.00 44.97 78 ARG A C 1
ATOM 605 O O . ARG A 1 78 ? -13.910 -22.479 7.662 1.00 44.97 78 ARG A O 1
ATOM 612 N N . PRO A 1 79 ? -14.776 -24.484 8.229 1.00 43.34 79 PRO A N 1
ATOM 613 C CA . PRO A 1 79 ? -13.732 -24.771 9.195 1.00 43.34 79 PRO A CA 1
ATOM 614 C C . PRO A 1 79 ? -12.398 -24.740 8.461 1.00 43.34 79 PRO A C 1
ATOM 616 O O . PRO A 1 79 ? -12.115 -25.603 7.624 1.00 43.34 79 PRO A O 1
ATOM 619 N N . SER A 1 80 ? -11.604 -23.710 8.752 1.00 41.31 80 SER A N 1
ATOM 620 C CA . SER A 1 80 ? -10.218 -23.663 8.334 1.00 41.31 80 SER A CA 1
ATOM 621 C C . SER A 1 80 ? -9.567 -24.923 8.889 1.00 41.31 80 SER A C 1
ATOM 623 O O . SER A 1 80 ? -9.778 -25.315 10.041 1.00 41.31 80 SER A O 1
ATOM 625 N N . HIS A 1 81 ? -8.865 -25.645 8.022 1.00 44.53 81 HIS A N 1
ATOM 626 C CA . HIS A 1 81 ? -8.103 -26.811 8.420 1.00 44.53 81 HIS A CA 1
ATOM 627 C C . HIS A 1 81 ? -7.025 -26.361 9.407 1.00 44.53 81 HIS A C 1
ATOM 629 O O . HIS A 1 81 ? -5.944 -25.929 9.015 1.00 44.53 81 HIS A O 1
ATOM 635 N N . SER A 1 82 ? -7.361 -26.442 10.695 1.00 40.78 82 SER A N 1
ATOM 636 C CA . SER A 1 82 ? -6.472 -26.174 11.811 1.00 40.78 82 SER A CA 1
ATOM 637 C C . SER A 1 82 ? -5.253 -27.081 11.697 1.00 40.78 82 SER A C 1
ATOM 639 O O . SER A 1 82 ? -5.361 -28.312 11.704 1.00 40.78 82 SER A O 1
ATOM 641 N N . LEU A 1 83 ? -4.094 -26.449 11.577 1.00 44.91 83 LEU A N 1
ATOM 642 C CA . LEU A 1 83 ? -2.786 -27.074 11.660 1.00 44.91 83 LEU A CA 1
ATOM 643 C C . LEU A 1 83 ? -2.656 -27.788 13.013 1.00 44.91 83 LEU A C 1
ATOM 645 O O . LEU A 1 83 ? -2.643 -27.142 14.056 1.00 44.91 83 LEU A O 1
ATOM 649 N N . GLY A 1 84 ? -2.580 -29.121 12.983 1.00 42.97 84 GLY A N 1
ATOM 650 C CA . GLY A 1 84 ? -2.341 -29.946 14.172 1.00 42.97 84 GLY A CA 1
ATOM 651 C C . GLY A 1 84 ? -3.038 -31.304 14.126 1.00 42.97 84 GLY A C 1
ATOM 652 O O . GLY A 1 84 ? -4.034 -31.510 14.802 1.00 42.97 84 GLY A O 1
ATOM 653 N N . THR A 1 85 ? -2.522 -32.216 13.295 1.00 51.00 85 THR A N 1
ATOM 654 C CA . THR A 1 85 ? -2.676 -33.688 13.383 1.00 51.00 85 THR A CA 1
ATOM 655 C C . THR A 1 85 ? -4.017 -34.251 13.888 1.00 51.00 85 THR A C 1
ATOM 657 O O . THR A 1 85 ? -4.191 -34.514 15.074 1.00 51.00 85 THR A O 1
ATOM 660 N N . GLY A 1 86 ? -4.918 -34.594 12.965 1.00 51.75 86 GLY A N 1
ATOM 661 C CA . GLY A 1 86 ? -6.048 -35.476 13.268 1.00 51.75 86 GLY A CA 1
ATOM 662 C C . GLY A 1 86 ? -7.188 -35.304 12.279 1.00 51.75 86 GLY A C 1
ATOM 663 O O . GLY A 1 86 ? -7.970 -34.365 12.366 1.00 51.75 86 GLY A O 1
ATOM 664 N N . ARG A 1 87 ? -7.296 -36.209 11.304 1.00 66.44 87 ARG A N 1
ATOM 665 C CA . ARG A 1 87 ? -8.487 -36.281 10.444 1.00 66.44 87 ARG A CA 1
ATOM 666 C C . ARG A 1 87 ? -9.718 -36.471 11.337 1.00 66.44 87 ARG A C 1
ATOM 668 O O . ARG A 1 87 ? -9.638 -37.236 12.296 1.00 66.44 87 ARG A O 1
ATOM 675 N N . ARG A 1 88 ? -10.846 -35.823 11.005 1.00 74.75 88 ARG A N 1
ATOM 676 C CA . ARG A 1 88 ? -12.128 -36.064 11.696 1.00 74.75 88 ARG A CA 1
ATOM 677 C C . ARG A 1 88 ? -12.349 -37.584 11.796 1.00 74.75 88 ARG A C 1
ATOM 679 O O . ARG A 1 88 ? -12.195 -38.262 10.772 1.00 74.75 88 ARG A O 1
ATOM 686 N N . PRO A 1 89 ? -12.649 -38.126 12.989 1.00 77.56 89 PRO A N 1
ATOM 687 C CA . PRO A 1 89 ? -12.841 -39.560 13.153 1.00 77.56 89 PRO A CA 1
ATOM 688 C C . PRO A 1 89 ? -13.986 -40.032 12.251 1.00 77.56 89 PRO A C 1
ATOM 690 O O . PRO A 1 89 ? -14.957 -39.310 12.042 1.00 77.56 89 PRO A O 1
ATOM 693 N N . ARG A 1 90 ? -13.858 -41.231 11.675 1.00 82.44 90 ARG A N 1
ATOM 694 C CA . ARG A 1 90 ? -14.922 -41.838 10.862 1.00 82.44 90 ARG A CA 1
ATOM 695 C C . ARG A 1 90 ? -16.054 -42.342 11.765 1.00 82.44 90 ARG A C 1
ATOM 697 O O . ARG A 1 90 ? -15.815 -42.649 12.935 1.00 82.44 90 ARG A O 1
ATOM 704 N N . LYS A 1 91 ? -17.270 -42.426 11.217 1.00 86.38 91 LYS A N 1
ATOM 705 C CA . LYS A 1 91 ? -18.413 -43.078 11.876 1.00 86.38 91 LYS A CA 1
ATOM 706 C C . LYS A 1 91 ? -18.078 -44.552 12.122 1.00 86.38 91 LYS A C 1
ATOM 708 O O . LYS A 1 91 ? -17.483 -45.183 11.242 1.00 86.38 91 LYS A O 1
ATOM 713 N N . ARG A 1 92 ? -18.409 -45.093 13.299 1.00 88.50 92 ARG A N 1
ATOM 714 C CA . ARG A 1 92 ? -18.312 -46.543 13.536 1.00 88.50 92 ARG A CA 1
ATOM 715 C C . ARG A 1 92 ? -19.533 -47.236 12.920 1.00 88.50 92 ARG A C 1
ATOM 717 O O . ARG A 1 92 ? -20.569 -46.610 12.712 1.00 88.50 92 ARG A O 1
ATOM 724 N N . HIS A 1 93 ? -19.409 -48.518 12.582 1.00 80.81 93 HIS A N 1
ATOM 725 C CA . HIS A 1 93 ? -20.539 -49.285 12.051 1.00 80.81 93 HIS A CA 1
ATOM 726 C C . HIS A 1 93 ? -21.641 -49.398 13.119 1.00 80.81 93 HIS A C 1
ATOM 728 O O . HIS A 1 93 ? -21.373 -49.915 14.200 1.00 80.81 93 HIS A O 1
ATOM 734 N N . GLY A 1 94 ? -22.850 -48.910 12.813 1.00 88.44 94 GLY A N 1
ATOM 735 C CA . GLY A 1 94 ? -24.009 -48.934 13.718 1.00 88.44 94 GLY A CA 1
ATOM 736 C C . GLY A 1 94 ? -24.175 -47.717 14.641 1.00 88.44 94 GLY A C 1
ATOM 737 O O . GLY A 1 94 ? -25.016 -47.777 15.526 1.00 88.44 94 GLY A O 1
ATOM 738 N N . GLU A 1 95 ? -23.393 -46.641 14.469 1.00 86.19 95 GLU A N 1
ATOM 739 C CA . GLU A 1 95 ? -23.629 -45.355 15.156 1.00 86.19 95 GLU A CA 1
ATOM 740 C C . GLU A 1 95 ? -24.640 -44.499 14.366 1.00 86.19 95 GLU A C 1
ATOM 742 O O . GLU A 1 95 ? -24.430 -44.271 13.170 1.00 86.19 95 GLU A O 1
ATOM 747 N N . ASP A 1 96 ? -25.679 -43.987 15.036 1.00 89.88 96 ASP A N 1
ATOM 748 C CA . ASP A 1 96 ? -26.575 -42.958 14.490 1.00 89.88 96 ASP A CA 1
ATOM 749 C C . ASP A 1 96 ? -25.873 -41.586 14.434 1.00 89.88 96 ASP A C 1
ATOM 751 O O . ASP A 1 96 ? -24.890 -41.325 15.137 1.00 89.88 96 ASP A O 1
ATOM 755 N N . ASP A 1 97 ? -26.375 -40.679 13.590 1.00 85.88 97 ASP A N 1
ATOM 756 C CA . ASP A 1 97 ? -25.747 -39.369 13.350 1.00 85.88 97 ASP A CA 1
ATOM 757 C C . ASP A 1 97 ? -25.644 -38.513 14.625 1.00 85.88 97 ASP A C 1
ATOM 759 O O . ASP A 1 97 ? -24.646 -37.816 14.819 1.00 85.88 97 ASP A O 1
ATOM 763 N N . THR A 1 98 ? -26.615 -38.633 15.533 1.00 88.81 98 THR A N 1
ATOM 764 C CA . THR A 1 98 ? -26.623 -37.964 16.843 1.00 88.81 98 THR A CA 1
ATOM 765 C C . THR A 1 98 ? -25.556 -38.513 17.784 1.00 88.81 98 THR A C 1
ATOM 767 O O . THR A 1 98 ? -24.863 -37.753 18.463 1.00 88.81 98 THR A O 1
ATOM 770 N N 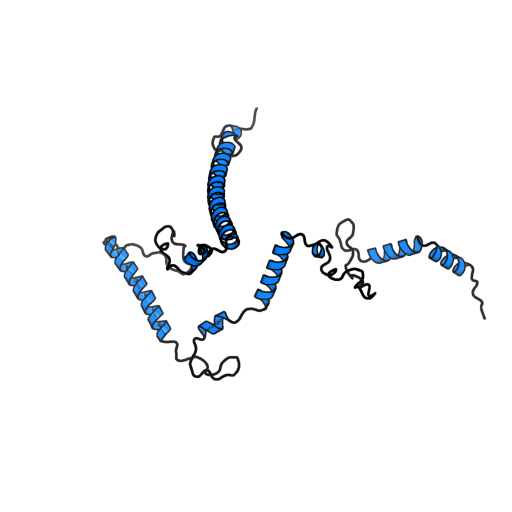. ASP A 1 99 ? -25.381 -39.833 17.801 1.00 89.38 99 ASP A N 1
ATOM 771 C CA . ASP A 1 99 ? -24.436 -40.515 18.686 1.00 89.38 99 ASP A CA 1
ATOM 772 C C . ASP A 1 99 ? -22.991 -40.243 18.259 1.00 89.38 99 ASP A C 1
ATOM 774 O O . ASP A 1 99 ? -22.100 -40.042 19.094 1.00 89.38 99 ASP A O 1
ATOM 778 N N . PHE A 1 100 ? -22.760 -40.160 16.946 1.00 89.12 100 PHE A N 1
ATOM 779 C CA . PHE A 1 100 ? -21.481 -39.752 16.377 1.00 89.12 100 PHE A CA 1
ATOM 780 C C . PHE A 1 100 ? -21.093 -38.324 16.794 1.00 89.12 100 PHE A C 1
ATOM 782 O O . PHE A 1 100 ? -19.946 -38.085 17.191 1.00 89.12 100 PHE A O 1
ATOM 789 N N . GLU A 1 101 ? -22.034 -37.378 16.739 1.00 89.25 101 GLU A N 1
ATOM 790 C CA . GLU A 1 101 ? -21.802 -35.994 17.164 1.00 89.25 101 GLU A CA 1
ATOM 791 C C . GLU A 1 101 ? -21.576 -35.882 18.675 1.00 89.25 101 GLU A C 1
ATOM 793 O O . GLU A 1 101 ? -20.629 -35.210 19.096 1.00 89.25 101 GLU A O 1
ATOM 798 N N . LEU A 1 102 ? -22.354 -36.608 19.485 1.00 87.75 102 LEU A N 1
ATOM 799 C CA . LEU A 1 102 ? -22.204 -36.644 20.941 1.00 87.75 102 LEU A CA 1
ATOM 800 C C . LEU A 1 102 ? -20.825 -37.184 21.356 1.00 87.75 102 LEU A C 1
ATOM 802 O O . LEU A 1 102 ? -20.182 -36.640 22.260 1.00 87.75 102 LEU A O 1
ATOM 806 N N . ARG A 1 103 ? -20.319 -38.215 20.664 1.00 89.81 103 ARG A N 1
ATOM 807 C CA . ARG A 1 103 ? -18.971 -38.759 20.894 1.00 89.81 103 ARG A CA 1
ATOM 808 C C . ARG A 1 103 ? -17.884 -37.736 20.568 1.00 89.81 103 ARG A C 1
ATOM 810 O O . ARG A 1 103 ? -16.975 -37.547 21.376 1.00 89.81 103 ARG A O 1
ATOM 817 N N . ILE A 1 104 ? -17.983 -37.056 19.424 1.00 88.62 104 ILE A N 1
ATOM 818 C CA . ILE A 1 104 ? -17.021 -36.011 19.033 1.00 88.62 104 ILE A CA 1
ATOM 819 C C . ILE A 1 104 ? -17.050 -34.838 20.018 1.00 88.62 104 ILE A C 1
ATOM 821 O O . ILE A 1 104 ? -15.993 -34.318 20.380 1.00 88.62 104 ILE A O 1
ATOM 825 N N . ALA A 1 105 ? -18.238 -34.419 20.457 1.00 85.69 105 ALA A N 1
ATOM 826 C CA . ALA A 1 105 ? -18.396 -33.350 21.436 1.00 85.69 105 ALA A CA 1
ATOM 827 C C . ALA A 1 105 ? -17.725 -33.717 22.769 1.00 85.69 105 ALA A C 1
ATOM 829 O O . ALA A 1 105 ? -16.921 -32.940 23.285 1.00 85.69 105 ALA A O 1
ATOM 830 N N . LYS A 1 106 ? -17.956 -34.938 23.262 1.00 87.31 106 LYS A N 1
ATOM 831 C CA . LYS A 1 106 ? -17.346 -35.445 24.497 1.00 87.31 106 LYS A CA 1
ATOM 832 C C . LYS A 1 106 ? -15.827 -35.584 24.391 1.00 87.31 106 LYS A C 1
ATOM 834 O O . LYS A 1 106 ? -15.115 -35.222 25.320 1.00 87.31 106 LYS A O 1
ATOM 839 N N . GLU A 1 107 ? -15.303 -36.068 23.264 1.00 84.50 107 GLU A N 1
ATOM 840 C CA . GLU A 1 107 ? -13.854 -36.127 23.022 1.00 84.50 107 GLU A CA 1
ATOM 841 C C . GLU A 1 107 ? -13.224 -34.723 23.066 1.00 84.50 107 GLU A C 1
ATOM 843 O O . GLU A 1 107 ? -12.190 -34.534 23.708 1.00 84.50 107 GLU A O 1
ATOM 848 N N . ARG A 1 108 ? -13.872 -33.714 22.468 1.00 84.56 108 ARG A N 1
ATOM 849 C CA . ARG A 1 108 ? -13.418 -32.315 22.541 1.00 84.56 108 ARG A CA 1
ATOM 850 C C . ARG A 1 108 ? -13.458 -31.771 23.965 1.00 84.56 108 ARG A C 1
ATOM 852 O O . ARG A 1 108 ? -12.464 -31.213 24.423 1.00 84.56 108 ARG A O 1
ATOM 859 N N . GLU A 1 109 ? -14.548 -31.984 24.691 1.00 85.50 109 GLU A N 1
ATOM 860 C CA . GLU A 1 109 ? -14.673 -31.560 26.089 1.00 85.50 109 GLU A CA 1
ATOM 861 C C . GLU A 1 109 ? -13.600 -32.210 26.982 1.00 85.50 109 GLU A C 1
ATOM 863 O O . GLU A 1 109 ? -12.983 -31.549 27.821 1.00 85.50 109 GLU A O 1
ATOM 868 N N . LEU A 1 110 ? -13.288 -33.489 26.753 1.00 82.38 110 LEU A N 1
ATOM 869 C CA . LEU A 1 110 ? -12.212 -34.195 27.451 1.00 82.38 110 LEU A CA 1
ATOM 870 C C . LEU A 1 110 ? -10.831 -33.610 27.133 1.00 82.38 110 LEU A C 1
ATOM 872 O O . LEU A 1 110 ? -9.999 -33.481 28.031 1.00 82.38 110 LEU A O 1
ATOM 876 N N . THR A 1 111 ? -10.571 -33.215 25.884 1.00 79.31 111 THR A N 1
ATOM 877 C CA . THR A 1 111 ? -9.301 -32.551 25.537 1.00 79.31 111 THR A CA 1
ATOM 878 C C . THR A 1 111 ? -9.169 -31.180 26.196 1.00 79.31 111 THR A C 1
ATOM 880 O O . THR A 1 111 ? -8.117 -30.875 26.757 1.00 79.31 111 THR A O 1
ATOM 883 N N . VAL A 1 112 ? -10.244 -30.387 26.207 1.00 81.38 112 VAL A N 1
ATOM 884 C CA . VAL A 1 112 ? -10.268 -29.056 26.827 1.00 81.38 112 VAL A CA 1
ATOM 885 C C . VAL A 1 112 ? -10.126 -29.161 28.346 1.00 81.38 112 VAL A C 1
ATOM 887 O O . VAL A 1 112 ? -9.312 -28.455 28.937 1.00 81.38 112 VAL A O 1
ATOM 890 N N . SER A 1 113 ? -10.845 -30.083 28.989 1.00 80.62 113 SER A N 1
ATOM 891 C CA . SER A 1 113 ? -10.747 -30.308 30.437 1.00 80.62 113 SER A CA 1
ATOM 892 C C . SER A 1 113 ? -9.383 -30.858 30.857 1.00 80.62 113 SER A C 1
ATOM 894 O O . SER A 1 113 ? -8.849 -30.433 31.882 1.00 80.62 113 SER A O 1
ATOM 896 N N . ARG A 1 114 ? -8.765 -31.738 30.055 1.00 78.44 114 ARG A N 1
ATOM 897 C CA . ARG A 1 114 ? -7.391 -32.209 30.279 1.00 78.44 114 ARG A CA 1
ATOM 898 C C . ARG A 1 114 ? -6.381 -31.070 30.159 1.00 78.44 114 ARG A C 1
ATOM 900 O O . ARG A 1 114 ? -5.565 -30.917 31.063 1.00 78.44 114 ARG A O 1
ATOM 907 N N . ALA A 1 115 ? -6.477 -30.245 29.116 1.00 75.31 115 ALA A N 1
ATOM 908 C CA . ALA A 1 115 ? -5.623 -29.069 28.950 1.00 75.31 115 ALA A CA 1
ATOM 909 C C . ALA A 1 115 ? -5.802 -28.069 30.108 1.00 75.31 115 ALA A C 1
ATOM 911 O O . ALA A 1 115 ? -4.823 -27.563 30.656 1.00 75.31 115 ALA A O 1
ATOM 912 N N . ALA A 1 116 ? -7.041 -27.849 30.558 1.00 73.69 116 ALA A N 1
ATOM 913 C CA . ALA A 1 116 ? -7.336 -27.012 31.719 1.00 73.69 116 ALA A CA 1
ATOM 914 C C . ALA A 1 116 ? -6.785 -27.605 33.031 1.00 73.69 116 ALA A C 1
ATOM 916 O O . ALA A 1 116 ? -6.299 -26.871 33.891 1.00 73.69 116 ALA A O 1
ATOM 917 N N . ALA A 1 117 ? -6.826 -28.929 33.201 1.00 72.69 117 ALA A N 1
ATOM 918 C CA . ALA A 1 117 ? -6.254 -29.617 34.358 1.00 72.69 117 ALA A CA 1
ATOM 919 C C . ALA A 1 117 ? -4.717 -29.638 34.345 1.00 72.69 117 ALA A C 1
ATOM 921 O O . ALA A 1 117 ? -4.102 -29.755 35.403 1.00 72.69 117 ALA A O 1
ATOM 922 N N . GLU A 1 118 ? -4.098 -29.552 33.171 1.00 69.62 118 GLU A N 1
ATOM 923 C CA . GLU A 1 118 ? -2.648 -29.474 32.988 1.00 69.62 118 GLU A CA 1
ATOM 924 C C . GLU A 1 118 ? -2.138 -28.051 33.245 1.00 69.62 118 GLU A C 1
ATOM 926 O O . GLU A 1 118 ? -1.183 -27.876 33.998 1.00 69.62 118 GLU A O 1
ATOM 931 N N . ALA A 1 119 ? -2.867 -27.028 32.785 1.00 66.69 119 ALA A N 1
ATOM 932 C CA . ALA A 1 119 ? -2.602 -25.623 33.108 1.00 66.69 119 ALA A CA 1
ATOM 933 C C . ALA A 1 119 ? -2.647 -25.321 34.621 1.00 66.69 119 ALA A C 1
ATOM 935 O O . ALA A 1 119 ? -1.944 -24.434 35.095 1.00 66.69 119 ALA A O 1
ATOM 936 N N . LYS A 1 120 ? -3.433 -26.078 35.398 1.00 65.31 120 LYS A N 1
ATOM 937 C CA . LYS A 1 120 ? -3.501 -25.952 36.867 1.00 65.31 120 LYS A CA 1
ATOM 938 C C . LYS A 1 120 ? -2.301 -26.567 37.606 1.00 65.31 120 LYS A C 1
ATOM 940 O O . LYS A 1 120 ? -2.135 -26.296 38.789 1.00 65.31 120 LYS A O 1
ATOM 945 N N . ARG A 1 121 ? -1.473 -27.392 36.949 1.00 63.97 121 ARG A N 1
ATOM 946 C CA . ARG A 1 121 ? -0.333 -28.095 37.577 1.00 63.97 121 ARG A CA 1
ATOM 947 C C . ARG A 1 121 ? 1.011 -27.379 37.404 1.00 63.97 121 ARG A C 1
ATOM 949 O O . ARG A 1 121 ? 2.003 -27.833 37.962 1.00 63.97 121 ARG A O 1
ATOM 956 N N . THR A 1 122 ? 1.077 -26.271 36.664 1.00 57.19 122 THR A N 1
ATOM 957 C CA . THR A 1 122 ? 2.346 -25.611 36.299 1.00 57.19 122 THR A CA 1
ATOM 958 C C . THR A 1 122 ? 2.811 -24.530 37.287 1.00 57.19 122 THR A C 1
ATOM 960 O O . THR A 1 122 ? 3.440 -23.562 36.870 1.00 57.19 122 THR A O 1
ATOM 963 N N . THR A 1 123 ? 2.514 -24.647 38.584 1.00 55.84 123 THR A N 1
ATOM 964 C CA . THR A 1 123 ? 2.870 -23.623 39.592 1.00 55.84 123 THR A CA 1
ATOM 965 C C . THR A 1 123 ? 4.143 -23.923 40.393 1.00 55.84 123 THR A C 1
ATOM 967 O O . THR A 1 123 ? 4.509 -23.125 41.247 1.00 55.84 123 THR A O 1
ATOM 970 N N . SER A 1 124 ? 4.856 -25.029 40.143 1.00 55.22 124 SER A N 1
ATOM 971 C CA . SER A 1 124 ? 5.969 -25.455 41.017 1.00 55.22 124 SER A CA 1
ATOM 972 C C . SER A 1 124 ? 7.386 -25.231 40.471 1.00 55.22 124 SER A C 1
ATOM 974 O O . SER A 1 124 ? 8.344 -25.664 41.106 1.00 55.22 124 SER A O 1
ATOM 976 N N . SER A 1 125 ? 7.565 -24.593 39.308 1.00 56.62 125 SER A N 1
ATOM 977 C CA . SER A 1 125 ? 8.904 -24.378 38.727 1.00 56.62 125 SER A CA 1
ATOM 978 C C . SER A 1 125 ? 9.016 -23.037 37.994 1.00 56.62 125 SER A C 1
ATOM 980 O O . SER A 1 125 ? 9.307 -22.981 36.803 1.00 56.62 125 SER A O 1
ATOM 982 N N . ALA A 1 126 ? 8.744 -21.938 38.698 1.00 61.59 126 ALA A N 1
ATOM 983 C CA . ALA A 1 126 ? 9.124 -20.601 38.244 1.00 61.59 126 ALA A CA 1
ATOM 984 C C . ALA A 1 126 ? 10.293 -20.096 39.112 1.00 61.59 126 ALA A C 1
ATOM 986 O O . ALA A 1 126 ? 10.256 -20.281 40.332 1.00 61.59 126 ALA A O 1
ATOM 987 N N . PRO A 1 127 ? 11.349 -19.508 38.521 1.00 64.88 127 PRO A N 1
ATOM 988 C CA . PRO A 1 127 ? 12.444 -18.924 39.287 1.00 64.88 127 PRO A CA 1
ATOM 989 C C . PRO A 1 127 ? 11.919 -17.769 40.155 1.00 64.88 127 PRO A C 1
ATOM 991 O O . PRO A 1 127 ? 11.198 -16.908 39.670 1.00 64.88 127 PRO A O 1
ATOM 994 N N . ILE A 1 128 ? 12.301 -17.755 41.436 1.00 69.69 128 ILE A N 1
ATOM 995 C CA . ILE A 1 128 ? 11.869 -16.777 42.462 1.00 69.69 128 ILE A CA 1
ATOM 996 C C . ILE A 1 128 ? 12.333 -15.338 42.145 1.00 69.69 128 ILE A C 1
ATOM 998 O O . ILE A 1 128 ? 11.848 -14.369 42.728 1.00 69.69 128 ILE A O 1
ATOM 1002 N N . VAL A 1 129 ? 13.293 -15.195 41.231 1.00 72.81 129 VAL A N 1
ATOM 1003 C CA . VAL A 1 129 ? 13.911 -13.921 40.868 1.00 72.81 129 VAL A CA 1
ATOM 1004 C C . VAL A 1 129 ? 13.630 -13.626 39.397 1.00 72.81 129 VAL A C 1
ATOM 1006 O O . VAL A 1 129 ? 13.919 -14.451 38.527 1.00 72.81 129 VAL A O 1
ATOM 1009 N N . ASP A 1 130 ? 13.106 -12.434 39.125 1.00 72.31 130 ASP A N 1
ATOM 1010 C CA . ASP A 1 130 ? 12.905 -11.895 37.784 1.00 72.31 130 ASP A CA 1
ATOM 1011 C C . ASP A 1 130 ? 14.227 -11.763 37.025 1.00 72.31 130 ASP A C 1
ATOM 1013 O O . ASP A 1 130 ? 15.292 -11.535 37.601 1.00 72.31 130 ASP A O 1
ATOM 1017 N N . ARG A 1 131 ? 14.153 -11.749 35.688 1.00 70.00 131 ARG A N 1
ATOM 1018 C CA . ARG A 1 131 ? 15.308 -11.470 34.806 1.00 70.00 131 ARG A CA 1
ATOM 1019 C C . ARG A 1 131 ? 15.978 -10.110 35.075 1.00 70.00 131 ARG A C 1
ATOM 1021 O O . ARG A 1 131 ? 17.107 -9.893 34.653 1.00 70.00 131 ARG A O 1
ATOM 1028 N N . ARG A 1 132 ? 15.289 -9.198 35.773 1.00 72.69 132 ARG A N 1
ATOM 1029 C CA . ARG A 1 132 ? 15.779 -7.872 36.198 1.00 72.69 132 ARG A CA 1
ATOM 1030 C C . ARG A 1 132 ? 16.409 -7.877 37.603 1.00 72.69 132 ARG A C 1
ATOM 1032 O O . ARG A 1 132 ? 16.841 -6.828 38.065 1.00 72.69 132 ARG A O 1
ATOM 1039 N N . GLY A 1 133 ? 16.463 -9.031 38.277 1.00 77.31 133 GLY A N 1
ATOM 1040 C CA . GLY A 1 133 ? 17.058 -9.193 39.608 1.00 77.31 133 GLY A CA 1
ATOM 1041 C C . GLY A 1 133 ? 16.133 -8.859 40.784 1.00 77.31 133 GLY A C 1
ATOM 1042 O O . GLY A 1 133 ? 16.613 -8.713 41.905 1.00 77.31 133 GLY A O 1
ATOM 1043 N N . HIS A 1 134 ? 14.823 -8.722 40.558 1.00 80.12 134 HIS A N 1
ATOM 1044 C CA . HIS A 1 134 ? 13.836 -8.474 41.615 1.00 80.12 134 HIS A CA 1
ATOM 1045 C C . HIS A 1 134 ? 13.192 -9.784 42.082 1.00 80.12 134 HIS A C 1
ATOM 1047 O O . HIS A 1 134 ? 12.993 -10.689 41.282 1.00 80.12 134 HIS A O 1
ATOM 1053 N N . ILE A 1 135 ? 12.890 -9.904 43.377 1.00 80.12 135 ILE A N 1
ATOM 1054 C CA . ILE A 1 135 ? 12.23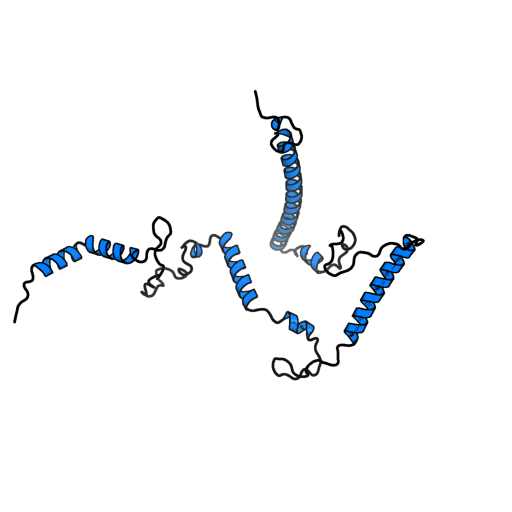5 -11.092 43.942 1.00 80.12 135 ILE A CA 1
ATOM 1055 C C . ILE A 1 135 ? 10.731 -10.949 43.715 1.00 80.12 135 ILE A C 1
ATOM 1057 O O . ILE A 1 135 ? 10.112 -10.052 44.295 1.00 80.12 135 ILE A O 1
ATOM 1061 N N . ASP A 1 136 ? 10.145 -11.820 42.896 1.00 74.31 136 ASP A N 1
ATOM 1062 C CA . ASP A 1 136 ? 8.718 -11.753 42.587 1.00 74.31 136 ASP A CA 1
ATOM 1063 C C . ASP A 1 136 ? 7.913 -12.578 43.603 1.00 74.31 136 ASP A C 1
ATOM 1065 O O . ASP A 1 136 ? 7.684 -13.779 43.461 1.00 74.31 136 ASP A O 1
ATOM 1069 N N . LEU A 1 137 ? 7.519 -11.918 44.695 1.00 72.06 137 LEU A N 1
ATOM 1070 C CA . LEU A 1 137 ? 6.825 -12.537 45.833 1.00 72.06 137 LEU A CA 1
ATOM 1071 C C . LEU A 1 137 ? 5.364 -12.908 45.534 1.00 72.06 137 LEU A C 1
ATOM 1073 O O . LEU A 1 137 ? 4.759 -13.660 46.296 1.00 72.06 137 LEU A O 1
ATOM 1077 N N . PHE A 1 138 ? 4.790 -12.371 44.454 1.00 61.12 138 PHE A N 1
ATOM 1078 C CA . PHE A 1 138 ? 3.369 -12.523 44.132 1.00 61.12 138 PHE A CA 1
ATOM 1079 C C . PHE A 1 138 ? 3.099 -13.425 42.929 1.00 61.12 138 PHE A C 1
ATOM 1081 O O . PHE A 1 138 ? 1.936 -13.567 42.556 1.00 61.12 138 PHE A O 1
ATOM 1088 N N . GLY A 1 139 ? 4.136 -14.048 42.352 1.00 59.28 139 GLY A N 1
ATOM 1089 C CA . GLY A 1 139 ? 3.999 -14.961 41.218 1.00 59.28 139 GLY A CA 1
ATOM 1090 C C . GLY A 1 139 ? 3.116 -14.365 40.127 1.00 59.28 139 GLY A C 1
ATOM 1091 O O . GLY A 1 139 ? 2.149 -15.003 39.708 1.00 59.28 139 GLY A O 1
ATOM 1092 N N . ARG A 1 140 ? 3.374 -13.109 39.736 1.00 54.19 140 ARG A N 1
ATOM 1093 C CA . ARG A 1 140 ? 2.565 -12.474 38.697 1.00 54.19 140 ARG A CA 1
ATOM 1094 C C . ARG A 1 140 ? 2.769 -13.255 37.414 1.00 54.19 140 ARG A C 1
ATOM 1096 O O . ARG A 1 140 ? 3.880 -13.654 37.078 1.00 54.19 140 ARG A O 1
ATOM 1103 N N . ASP A 1 141 ? 1.668 -13.517 36.722 1.00 55.03 141 ASP A N 1
ATOM 1104 C CA . ASP A 1 141 ? 1.644 -14.353 35.534 1.00 55.03 141 ASP A CA 1
ATOM 1105 C C . ASP A 1 141 ? 2.726 -13.919 34.538 1.00 55.03 141 ASP A C 1
ATOM 1107 O O . ASP A 1 141 ? 2.566 -12.947 33.794 1.00 55.03 141 ASP A O 1
ATOM 1111 N N . ASN A 1 142 ? 3.810 -14.699 34.471 1.00 53.59 142 ASN A N 1
ATOM 1112 C CA . ASN A 1 142 ? 4.913 -14.555 33.513 1.00 53.59 142 ASN A CA 1
ATOM 1113 C C . ASN A 1 142 ? 4.436 -14.492 32.043 1.00 53.59 142 ASN A C 1
ATOM 1115 O O . ASN A 1 142 ? 5.186 -14.110 31.148 1.00 53.59 142 ASN A O 1
ATOM 1119 N N . LYS A 1 143 ? 3.168 -14.840 31.783 1.00 54.91 143 LYS A N 1
ATOM 1120 C CA . LYS A 1 143 ? 2.481 -14.679 30.494 1.00 54.91 143 LYS A CA 1
ATOM 1121 C C . LYS A 1 143 ? 2.282 -13.217 30.095 1.00 54.91 143 LYS A C 1
ATOM 1123 O O . LYS A 1 143 ? 2.372 -12.911 28.913 1.00 54.91 143 LYS A O 1
ATOM 1128 N N . SER A 1 144 ? 2.074 -12.313 31.050 1.00 53.41 144 SER A N 1
ATOM 1129 C CA . SER A 1 144 ? 1.946 -10.877 30.768 1.00 53.41 144 SER A CA 1
ATOM 1130 C C . SER A 1 144 ? 3.276 -10.246 30.345 1.00 53.41 144 SER A C 1
ATOM 1132 O O . SER A 1 144 ? 3.290 -9.376 29.480 1.00 53.41 144 SER A O 1
ATOM 1134 N N . HIS A 1 145 ? 4.403 -10.743 30.866 1.00 51.16 145 HIS A N 1
ATOM 1135 C CA . HIS A 1 145 ? 5.733 -10.243 30.513 1.00 51.16 145 HIS A CA 1
ATOM 1136 C C . HIS A 1 145 ? 6.282 -10.811 29.197 1.00 51.16 145 HIS A C 1
ATOM 1138 O O . HIS A 1 145 ? 6.997 -10.098 28.492 1.00 51.16 145 HIS A O 1
ATOM 1144 N N . ALA A 1 146 ? 5.879 -12.025 28.801 1.00 54.16 146 ALA A N 1
ATOM 1145 C CA . ALA A 1 146 ? 6.251 -12.621 27.511 1.00 54.16 146 ALA A CA 1
ATOM 1146 C C . ALA A 1 146 ? 5.764 -11.805 26.293 1.00 54.16 146 ALA A C 1
ATOM 1148 O O . ALA A 1 146 ? 6.398 -11.831 25.243 1.00 54.16 146 ALA A O 1
ATOM 1149 N N . HIS A 1 147 ? 4.676 -11.040 26.438 1.00 50.97 147 HIS A N 1
ATOM 1150 C CA . HIS A 1 147 ? 4.155 -10.144 25.395 1.00 50.97 147 HIS A CA 1
ATOM 1151 C C . HIS A 1 147 ? 4.726 -8.715 25.456 1.00 50.97 147 HIS A C 1
ATOM 1153 O O . HIS A 1 147 ? 4.448 -7.908 24.572 1.00 50.97 147 HIS A O 1
ATOM 1159 N N . THR A 1 148 ? 5.521 -8.388 26.481 1.00 54.25 148 THR A N 1
ATOM 1160 C CA . THR A 1 148 ? 6.126 -7.052 26.655 1.00 54.25 148 THR A CA 1
ATOM 1161 C C . THR A 1 148 ? 7.587 -6.972 26.229 1.00 54.25 148 THR A C 1
ATOM 1163 O O . THR A 1 148 ? 8.133 -5.870 26.173 1.00 54.25 148 THR A O 1
ATOM 1166 N N . GLU A 1 149 ? 8.215 -8.099 25.878 1.00 56.16 149 GLU A N 1
ATOM 1167 C CA . GLU A 1 149 ? 9.501 -8.121 25.172 1.00 56.16 149 GLU A CA 1
ATOM 1168 C C . GLU A 1 149 ? 9.264 -7.683 23.717 1.00 56.16 149 GLU A C 1
ATOM 1170 O O . GLU A 1 149 ? 9.279 -8.464 22.768 1.00 56.16 149 GLU A O 1
ATOM 1175 N N . LYS A 1 150 ? 8.953 -6.395 23.555 1.00 57.28 150 LYS A N 1
ATOM 1176 C CA . LYS A 1 150 ? 8.875 -5.713 22.271 1.00 57.28 150 LYS A CA 1
ATOM 1177 C C . LYS A 1 150 ? 10.237 -5.843 21.616 1.00 57.28 150 LYS A C 1
ATOM 1179 O O . LYS A 1 150 ? 11.227 -5.323 22.124 1.00 57.28 150 LYS A O 1
ATOM 1184 N N . ASN A 1 151 ? 10.285 -6.564 20.505 1.00 65.06 151 ASN A N 1
ATOM 1185 C CA . ASN A 1 151 ? 11.500 -6.660 19.724 1.00 65.06 151 ASN A CA 1
ATOM 1186 C C . ASN A 1 151 ? 11.807 -5.257 19.176 1.00 65.06 151 ASN A C 1
ATOM 1188 O O . ASN A 1 151 ? 11.114 -4.777 18.279 1.00 65.06 151 ASN A O 1
ATOM 1192 N N . GLU A 1 152 ? 12.792 -4.565 19.754 1.00 71.25 152 GLU A N 1
ATOM 1193 C CA . GLU A 1 152 ? 13.130 -3.184 19.381 1.00 71.25 152 GLU A CA 1
ATOM 1194 C C . GLU A 1 152 ? 13.455 -3.058 17.887 1.00 71.25 152 GLU A C 1
ATOM 1196 O O . GLU A 1 152 ? 13.238 -2.014 17.270 1.00 71.25 152 GLU A O 1
ATOM 1201 N N . GLU A 1 153 ? 13.952 -4.136 17.284 1.00 64.31 153 GLU A N 1
ATOM 1202 C CA . GLU A 1 153 ? 14.196 -4.226 15.848 1.00 64.31 153 GLU A CA 1
ATOM 1203 C C . GLU A 1 153 ? 12.888 -4.216 15.046 1.00 64.31 153 GLU A C 1
ATOM 1205 O O . GLU A 1 153 ? 12.791 -3.507 14.046 1.00 64.31 153 GLU A O 1
ATOM 1210 N N . ALA A 1 154 ? 11.838 -4.885 15.532 1.00 74.06 154 ALA A N 1
ATOM 1211 C CA . ALA A 1 154 ? 10.536 -4.924 14.869 1.00 74.06 154 ALA A CA 1
ATOM 1212 C C . ALA A 1 154 ? 9.817 -3.563 14.898 1.00 74.06 154 ALA A C 1
ATOM 1214 O O . ALA A 1 154 ? 9.197 -3.174 13.909 1.00 74.06 154 ALA A O 1
ATOM 1215 N N . GLU A 1 155 ? 9.933 -2.791 15.985 1.00 75.50 155 GLU A N 1
ATOM 1216 C CA . GLU A 1 155 ? 9.363 -1.434 16.051 1.00 75.50 155 GLU A CA 1
ATOM 1217 C C . GLU A 1 155 ? 10.130 -0.446 15.147 1.00 75.50 155 GLU A C 1
ATOM 1219 O O . GLU A 1 155 ? 9.529 0.416 14.489 1.00 75.50 155 GLU A O 1
ATOM 1224 N N . ARG A 1 156 ? 11.459 -0.593 15.038 1.00 80.62 156 ARG A N 1
ATOM 1225 C CA . ARG A 1 156 ? 12.284 0.194 14.102 1.00 80.62 156 ARG A CA 1
ATOM 1226 C C . ARG A 1 156 ? 11.961 -0.138 12.643 1.00 80.62 156 ARG A C 1
ATOM 1228 O O . ARG A 1 156 ? 11.881 0.773 11.823 1.00 80.62 156 ARG A O 1
ATOM 1235 N N . GLU A 1 157 ? 11.724 -1.402 12.308 1.00 78.44 157 GLU A N 1
ATOM 1236 C CA . GLU A 1 157 ? 11.307 -1.795 10.958 1.00 78.44 157 GLU A CA 1
ATOM 1237 C C . GLU A 1 157 ? 9.877 -1.356 10.630 1.00 78.44 157 GLU A C 1
ATOM 1239 O O . GLU A 1 157 ? 9.630 -0.847 9.536 1.00 78.44 157 GLU A O 1
ATOM 1244 N N . ALA A 1 158 ? 8.939 -1.489 11.571 1.00 83.75 158 ALA A N 1
ATOM 1245 C CA . ALA A 1 158 ? 7.558 -1.050 11.382 1.00 83.75 158 ALA A CA 1
ATOM 1246 C C . ALA A 1 158 ? 7.468 0.470 11.186 1.00 83.75 158 ALA A C 1
ATOM 1248 O O . ALA A 1 158 ? 6.767 0.943 10.293 1.00 83.75 158 ALA A O 1
ATOM 1249 N N . SER A 1 159 ? 8.225 1.245 11.967 1.00 80.69 159 SER A N 1
ATOM 1250 C CA . SER A 1 159 ? 8.276 2.703 11.810 1.00 80.69 159 SER A CA 1
ATOM 1251 C C . SER A 1 159 ? 8.950 3.138 10.504 1.00 80.69 159 SER A C 1
ATOM 1253 O O . SER A 1 159 ? 8.489 4.101 9.892 1.00 80.69 159 SER A O 1
ATOM 1255 N N . ARG A 1 160 ? 9.976 2.418 10.025 1.00 84.62 160 ARG A N 1
ATOM 1256 C CA . ARG A 1 160 ? 10.563 2.641 8.690 1.00 84.62 160 ARG A CA 1
ATOM 1257 C C . ARG A 1 160 ? 9.565 2.352 7.572 1.00 84.62 160 ARG A C 1
ATOM 1259 O O . ARG A 1 160 ? 9.327 3.237 6.761 1.00 84.62 160 ARG A O 1
ATOM 1266 N N . LYS A 1 161 ? 8.904 1.191 7.594 1.00 87.12 161 LYS A N 1
ATOM 1267 C CA . LYS A 1 161 ? 7.870 0.826 6.607 1.00 87.12 161 LYS A CA 1
ATOM 1268 C C . LYS A 1 161 ? 6.706 1.813 6.593 1.00 87.12 161 LYS A C 1
ATOM 1270 O O . LYS A 1 161 ? 6.218 2.172 5.530 1.00 87.12 161 LYS A O 1
ATOM 1275 N N . ARG A 1 162 ? 6.280 2.286 7.769 1.00 87.44 162 ARG A N 1
ATOM 1276 C CA . ARG A 1 162 ? 5.228 3.302 7.888 1.00 87.44 162 ARG A CA 1
ATOM 1277 C C . ARG A 1 162 ? 5.650 4.627 7.253 1.00 87.44 162 ARG A C 1
ATOM 1279 O O . ARG A 1 162 ? 4.848 5.217 6.544 1.00 87.44 162 ARG A O 1
ATOM 1286 N N . ARG A 1 163 ? 6.896 5.065 7.464 1.00 84.44 163 ARG A N 1
ATOM 1287 C CA . ARG A 1 163 ? 7.446 6.265 6.811 1.00 84.44 163 ARG A CA 1
ATOM 1288 C C . ARG A 1 163 ? 7.557 6.089 5.301 1.00 84.44 163 ARG A C 1
ATOM 1290 O O . ARG A 1 163 ? 7.087 6.947 4.575 1.00 84.44 163 ARG A O 1
ATOM 1297 N N . GLU A 1 164 ? 8.087 4.961 4.834 1.00 84.00 164 GLU A N 1
ATOM 1298 C CA . GLU A 1 164 ? 8.180 4.645 3.402 1.00 84.00 164 GLU A CA 1
ATOM 1299 C C . GLU A 1 164 ? 6.801 4.636 2.729 1.00 84.00 164 GLU A C 1
ATOM 1301 O O . GLU A 1 164 ? 6.651 5.152 1.625 1.00 84.00 164 GLU A O 1
ATOM 1306 N N . TYR A 1 165 ? 5.786 4.086 3.400 1.00 86.69 165 TYR A N 1
ATOM 1307 C CA . TYR A 1 165 ? 4.405 4.112 2.927 1.00 86.69 165 TYR A CA 1
ATOM 1308 C C . TYR A 1 165 ? 3.850 5.541 2.906 1.00 86.69 165 TYR A C 1
ATOM 1310 O O . TYR A 1 165 ? 3.334 5.987 1.888 1.00 86.69 165 TYR A O 1
ATOM 1318 N N . GLU A 1 166 ? 4.004 6.308 3.988 1.00 85.69 166 GLU A N 1
ATOM 1319 C CA . GLU A 1 166 ? 3.594 7.718 4.021 1.00 85.69 166 GLU A CA 1
ATOM 1320 C C . GLU A 1 166 ? 4.292 8.550 2.935 1.00 85.69 166 GLU A C 1
ATOM 1322 O O . GLU A 1 166 ? 3.656 9.405 2.323 1.00 85.69 166 GLU A O 1
ATOM 1327 N N . ASP A 1 167 ? 5.560 8.277 2.643 1.00 82.38 167 ASP A N 1
ATOM 1328 C CA . ASP A 1 167 ? 6.341 8.962 1.614 1.00 82.38 167 ASP A CA 1
ATOM 1329 C C . ASP A 1 167 ? 5.884 8.605 0.186 1.00 82.38 167 ASP A C 1
ATOM 1331 O O . ASP A 1 167 ? 6.024 9.429 -0.716 1.00 82.38 167 ASP A O 1
ATOM 1335 N N . GLN A 1 168 ? 5.295 7.420 -0.032 1.00 81.88 168 GLN A N 1
ATOM 1336 C CA . GLN A 1 168 ? 4.682 7.048 -1.318 1.00 81.88 168 GLN A CA 1
ATOM 1337 C C . GLN A 1 168 ? 3.405 7.844 -1.607 1.00 81.88 168 GLN A C 1
ATOM 1339 O O . GLN A 1 168 ? 3.132 8.166 -2.762 1.00 81.88 168 GLN A O 1
ATOM 1344 N N . TYR A 1 169 ? 2.625 8.164 -0.571 1.00 79.00 169 TYR A N 1
ATOM 1345 C CA . TYR A 1 169 ? 1.337 8.851 -0.717 1.00 79.00 169 TYR A CA 1
ATOM 1346 C C . TYR A 1 169 ? 1.413 10.360 -0.464 1.00 79.00 169 TYR A C 1
ATOM 1348 O O . TYR A 1 169 ? 0.554 11.107 -0.933 1.00 79.00 169 TYR A O 1
ATOM 1356 N N . THR A 1 170 ? 2.426 10.837 0.262 1.00 78.62 170 THR A N 1
ATOM 1357 C CA . THR A 1 170 ? 2.596 12.257 0.580 1.00 78.62 170 THR A CA 1
ATOM 1358 C C . THR A 1 170 ? 3.773 12.852 -0.188 1.00 78.62 170 THR A C 1
ATOM 1360 O O . THR A 1 170 ? 4.930 12.488 0.001 1.00 78.62 170 THR A O 1
ATOM 1363 N N . MET A 1 171 ? 3.487 13.833 -1.048 1.00 73.81 171 MET A N 1
ATOM 1364 C CA . MET A 1 171 ? 4.500 14.568 -1.817 1.00 73.81 171 MET A CA 1
ATOM 1365 C C . MET A 1 171 ? 5.236 15.574 -0.919 1.00 73.81 171 MET A C 1
ATOM 1367 O O . MET A 1 171 ? 5.033 16.786 -1.007 1.00 73.81 171 MET A O 1
ATOM 1371 N N . ARG A 1 172 ? 6.082 15.086 -0.007 1.00 74.19 172 ARG A N 1
ATOM 1372 C CA . ARG A 1 172 ? 6.934 15.944 0.827 1.00 74.19 172 ARG A CA 1
ATOM 1373 C C . ARG A 1 172 ? 8.133 16.398 -0.005 1.00 74.19 172 ARG A C 1
ATOM 1375 O O . ARG A 1 172 ? 8.935 15.574 -0.436 1.00 74.19 172 ARG A O 1
ATOM 1382 N N . PHE A 1 173 ? 8.305 17.710 -0.181 1.00 67.75 173 PHE A N 1
ATOM 1383 C CA . PHE A 1 173 ? 9.435 18.289 -0.931 1.00 67.75 173 PHE A CA 1
ATOM 1384 C C . PHE A 1 173 ? 10.819 17.848 -0.420 1.00 67.75 173 PHE A C 1
ATOM 1386 O O . PHE A 1 173 ? 11.776 17.816 -1.186 1.00 67.75 173 PHE A O 1
ATOM 1393 N N . VAL A 1 174 ? 10.911 17.444 0.850 1.00 68.94 174 VAL A N 1
ATOM 1394 C CA . VAL A 1 174 ? 12.127 16.900 1.477 1.00 68.94 174 VAL A CA 1
ATOM 1395 C C . VAL A 1 174 ? 12.566 15.568 0.844 1.00 68.94 174 VAL A C 1
ATOM 1397 O O . VAL A 1 174 ? 13.760 15.290 0.769 1.00 68.94 174 VAL A O 1
ATOM 1400 N N . ASN A 1 175 ? 11.628 14.774 0.321 1.00 63.91 175 ASN A N 1
ATOM 1401 C CA . ASN A 1 175 ? 11.898 13.443 -0.233 1.00 63.91 175 ASN A CA 1
ATOM 1402 C C . ASN A 1 175 ? 12.174 13.462 -1.746 1.00 63.91 175 ASN A C 1
ATOM 1404 O O . ASN A 1 175 ? 12.759 12.525 -2.287 1.00 63.91 175 ASN A O 1
ATOM 1408 N N . ALA A 1 176 ? 11.805 14.543 -2.442 1.00 64.25 176 ALA A N 1
ATOM 1409 C CA . ALA A 1 176 ? 11.956 14.669 -3.894 1.00 64.25 176 ALA A CA 1
ATOM 1410 C C . ALA A 1 176 ? 13.423 14.794 -4.360 1.00 64.25 176 ALA A C 1
ATOM 1412 O O . ALA A 1 176 ? 13.718 14.609 -5.538 1.00 64.25 176 ALA A O 1
ATOM 1413 N N . GLY A 1 177 ? 14.355 15.089 -3.447 1.00 62.28 177 GLY A N 1
ATOM 1414 C CA . GLY A 1 177 ? 15.771 15.297 -3.762 1.00 62.28 177 GLY A CA 1
ATOM 1415 C C . GLY A 1 177 ? 16.583 14.028 -4.053 1.00 62.28 177 GLY A C 1
ATOM 1416 O O . GLY A 1 177 ? 17.772 14.141 -4.340 1.00 62.28 177 GLY A O 1
ATOM 1417 N N . GLY A 1 178 ? 16.002 12.824 -3.944 1.00 55.31 178 GLY A N 1
ATOM 1418 C CA . GLY A 1 178 ? 16.696 11.551 -4.217 1.00 55.31 178 GLY A CA 1
ATOM 1419 C C . GLY A 1 178 ? 17.891 11.242 -3.294 1.00 55.31 178 GLY A C 1
ATOM 1420 O O . GLY A 1 178 ? 18.601 10.259 -3.500 1.00 55.31 178 GLY A O 1
ATOM 1421 N N . GLN A 1 179 ? 18.121 12.073 -2.278 1.00 56.97 179 GLN A N 1
ATOM 1422 C CA . GLN A 1 179 ? 19.197 11.970 -1.300 1.00 56.97 179 GLN A CA 1
ATOM 1423 C C . GLN A 1 179 ? 18.575 12.059 0.101 1.00 56.97 179 GLN A C 1
ATOM 1425 O O . GLN A 1 179 ? 18.146 13.148 0.500 1.00 56.97 179 GLN A O 1
ATOM 1430 N N . PRO A 1 180 ? 18.508 10.947 0.858 1.00 51.78 180 PRO A N 1
ATOM 1431 C CA . PRO A 1 180 ? 18.119 10.993 2.261 1.00 51.78 180 PRO A CA 1
ATOM 1432 C C . PRO A 1 180 ? 19.218 11.739 3.031 1.00 51.78 180 PRO A C 1
ATOM 1434 O O . PRO A 1 180 ? 20.254 11.165 3.350 1.00 51.78 180 PRO A O 1
ATOM 1437 N N . GLY A 1 181 ? 19.043 13.043 3.256 1.00 55.72 181 GLY A N 1
ATOM 1438 C CA . GLY A 1 181 ? 20.071 13.865 3.909 1.00 55.72 181 GLY A CA 1
ATOM 1439 C C . GLY A 1 181 ? 19.996 15.369 3.644 1.00 55.72 181 GLY A C 1
ATOM 1440 O O . GLY A 1 181 ? 20.536 16.141 4.426 1.00 55.72 181 GLY A O 1
ATOM 1441 N N . LEU A 1 182 ? 19.258 15.823 2.625 1.00 57.94 182 LEU A N 1
ATOM 1442 C CA . LEU A 1 182 ? 19.021 17.257 2.362 1.00 57.94 182 LEU A CA 1
ATOM 1443 C C . LEU A 1 182 ? 17.967 17.873 3.309 1.00 57.94 182 LEU A C 1
ATOM 1445 O O . LEU A 1 182 ? 17.237 18.787 2.936 1.00 57.94 182 LEU A O 1
ATOM 1449 N N . GLY A 1 183 ? 17.857 17.361 4.539 1.00 61.84 183 GLY A N 1
ATOM 1450 C CA . GLY A 1 183 ? 16.913 17.862 5.542 1.00 61.84 183 GLY A CA 1
ATOM 1451 C C . GLY A 1 183 ? 17.233 19.282 6.021 1.00 61.84 183 GLY A C 1
ATOM 1452 O O . GLY A 1 183 ? 16.373 19.934 6.608 1.00 61.84 183 GLY A O 1
ATOM 1453 N N . ALA A 1 184 ? 18.448 19.770 5.753 1.00 68.06 184 ALA A N 1
ATOM 1454 C CA . ALA A 1 184 ? 18.862 21.132 6.046 1.00 68.06 184 ALA A CA 1
ATOM 1455 C C . ALA A 1 184 ? 18.771 22.012 4.782 1.00 68.06 184 ALA A C 1
ATOM 1457 O O . ALA A 1 184 ? 19.317 21.646 3.737 1.00 68.06 184 ALA A O 1
ATOM 1458 N N . PRO A 1 185 ? 18.126 23.189 4.862 1.00 72.06 185 PRO A N 1
ATOM 1459 C CA . PRO A 1 185 ? 18.145 24.174 3.789 1.00 72.06 185 PRO A CA 1
ATOM 1460 C C . PRO A 1 185 ? 19.578 24.586 3.431 1.00 72.06 185 PRO A C 1
ATOM 1462 O O . PRO A 1 185 ? 20.450 24.631 4.297 1.00 72.06 185 PRO A O 1
ATOM 1465 N N . TRP A 1 186 ? 19.819 24.962 2.172 1.00 69.06 186 TRP A N 1
ATOM 1466 C CA . TRP A 1 186 ? 21.147 25.341 1.658 1.00 69.06 186 TRP A CA 1
ATOM 1467 C C . TRP A 1 186 ? 21.839 26.481 2.433 1.00 69.06 186 TRP A C 1
ATOM 1469 O O . TRP A 1 186 ? 23.056 26.618 2.359 1.00 69.06 186 TRP A O 1
ATOM 1479 N N . TYR A 1 187 ? 21.075 27.273 3.191 1.00 66.00 187 TYR A N 1
ATOM 1480 C CA . TYR A 1 187 ? 21.559 28.349 4.060 1.00 66.00 187 TYR A CA 1
ATOM 1481 C C . TYR A 1 187 ? 21.892 27.906 5.500 1.00 66.00 187 TYR A C 1
ATOM 1483 O O . TYR A 1 187 ? 22.459 28.689 6.253 1.00 66.00 187 TYR A O 1
ATOM 1491 N N . SER A 1 188 ? 21.544 26.679 5.901 1.00 75.12 188 SER A N 1
ATOM 1492 C CA . SER A 1 188 ? 21.885 26.080 7.205 1.00 75.12 188 SER A CA 1
ATOM 1493 C C . SER A 1 188 ? 23.061 25.103 7.123 1.00 75.12 188 SER A C 1
ATOM 1495 O O . SER A 1 188 ? 23.476 24.548 8.136 1.00 75.12 188 SER A O 1
ATOM 1497 N N . ALA A 1 189 ? 23.593 24.867 5.923 1.00 66.88 189 ALA A N 1
ATOM 1498 C CA . ALA A 1 189 ? 24.779 24.051 5.734 1.00 66.88 189 ALA A CA 1
ATOM 1499 C C . ALA A 1 189 ? 26.028 24.876 6.082 1.00 66.88 189 ALA A C 1
ATOM 1501 O O . ALA A 1 189 ? 26.481 25.696 5.283 1.00 66.88 189 ALA A O 1
ATOM 1502 N N . ASP A 1 190 ? 26.606 24.636 7.260 1.00 63.09 190 ASP A N 1
ATOM 1503 C CA . ASP A 1 190 ? 27.907 25.176 7.673 1.00 63.09 190 ASP A CA 1
ATOM 1504 C C . ASP A 1 190 ? 29.032 24.616 6.790 1.00 63.09 190 ASP A C 1
ATOM 1506 O O . ASP A 1 190 ? 29.745 23.715 7.215 1.00 63.09 190 ASP A O 1
ATOM 1510 N N . GLY A 1 191 ? 29.178 25.099 5.548 1.00 58.12 191 GLY A N 1
ATOM 1511 C CA . GLY A 1 191 ? 30.371 25.030 4.679 1.00 58.12 191 GLY A CA 1
ATOM 1512 C C . GLY A 1 191 ? 31.028 23.664 4.401 1.00 58.12 191 GLY A C 1
ATOM 1513 O O . GLY A 1 191 ? 31.928 23.573 3.563 1.00 58.12 191 GLY A O 1
ATOM 1514 N N . ARG A 1 192 ? 30.608 22.588 5.061 1.00 55.19 192 ARG A N 1
ATOM 1515 C CA . ARG A 1 192 ? 31.118 21.233 4.934 1.00 55.19 192 ARG A CA 1
ATOM 1516 C C . ARG A 1 192 ? 30.370 20.619 3.778 1.00 55.19 192 ARG A C 1
ATOM 1518 O O . ARG A 1 192 ? 29.294 20.052 3.921 1.00 55.19 192 ARG A O 1
ATOM 1525 N N . LYS A 1 193 ? 30.965 20.773 2.599 1.00 51.12 193 LYS A N 1
ATOM 1526 C CA . LYS A 1 193 ? 30.667 19.927 1.451 1.00 51.12 193 LYS A CA 1
ATOM 1527 C C . LYS A 1 193 ? 31.032 18.504 1.854 1.00 51.12 193 LYS A C 1
ATOM 1529 O O . LYS A 1 193 ? 32.175 18.087 1.685 1.00 51.12 193 LYS A O 1
ATOM 1534 N N . GLU A 1 194 ? 30.082 17.796 2.448 1.00 54.19 194 GLU A N 1
ATOM 1535 C CA . GLU A 1 194 ? 30.161 16.357 2.625 1.00 54.19 194 GLU A CA 1
ATOM 1536 C C . GLU A 1 194 ? 30.248 15.779 1.215 1.00 54.19 194 GLU A C 1
ATOM 1538 O O . GLU A 1 194 ? 29.288 15.778 0.443 1.00 54.19 194 GLU A O 1
ATOM 1543 N N . GLN A 1 195 ? 31.473 15.445 0.812 1.00 52.66 195 GLN A N 1
ATOM 1544 C CA . GLN A 1 195 ? 31.739 14.836 -0.475 1.00 52.66 195 GLN A CA 1
ATOM 1545 C C . GLN A 1 195 ? 31.016 13.502 -0.456 1.00 52.66 195 GLN A C 1
ATOM 1547 O O . GLN A 1 195 ? 31.466 12.554 0.182 1.00 52.66 195 GLN A O 1
ATOM 1552 N N . THR A 1 196 ? 29.873 13.439 -1.128 1.00 52.00 196 THR A N 1
ATOM 1553 C CA . THR A 1 196 ? 29.133 12.200 -1.286 1.00 52.00 196 THR A CA 1
ATOM 1554 C C . THR A 1 196 ? 30.052 11.210 -2.002 1.00 52.00 196 THR A C 1
ATOM 1556 O O . THR A 1 196 ? 30.354 11.285 -3.200 1.00 52.00 196 THR A O 1
ATOM 1559 N N . THR A 1 197 ? 30.567 10.255 -1.235 1.00 51.88 197 THR A N 1
ATOM 1560 C CA . THR A 1 197 ? 31.408 9.141 -1.684 1.00 51.88 197 THR A CA 1
ATOM 1561 C C . THR A 1 197 ? 30.589 8.100 -2.452 1.00 51.88 197 THR A C 1
ATOM 1563 O O . THR A 1 197 ? 30.967 6.938 -2.532 1.00 51.88 197 THR A O 1
ATOM 1566 N N . GLY A 1 198 ? 29.479 8.506 -3.077 1.00 58.84 198 GLY A N 1
ATOM 1567 C CA . GLY A 1 198 ? 28.766 7.679 -4.036 1.00 58.84 198 GLY A CA 1
ATOM 1568 C C . GLY A 1 198 ? 29.652 7.459 -5.256 1.00 58.84 198 GLY A C 1
ATOM 1569 O O . GLY A 1 198 ? 30.099 8.422 -5.893 1.00 58.84 198 GLY A O 1
ATOM 1570 N N . VAL A 1 199 ? 29.946 6.196 -5.562 1.00 61.16 199 VAL A N 1
ATOM 1571 C CA . VAL A 1 199 ? 30.542 5.817 -6.842 1.00 61.16 199 VAL A CA 1
ATOM 1572 C C . VAL A 1 199 ? 29.541 6.215 -7.921 1.00 61.16 199 VAL A C 1
ATOM 1574 O O . VAL A 1 199 ? 28.382 5.806 -7.903 1.00 61.16 199 VAL A O 1
ATOM 1577 N N . MET A 1 200 ? 29.952 7.124 -8.802 1.00 68.00 200 MET A N 1
ATOM 1578 C CA . MET A 1 200 ? 29.045 7.679 -9.798 1.00 68.00 200 MET A CA 1
ATOM 1579 C C . MET A 1 200 ? 28.805 6.622 -10.872 1.00 68.00 200 MET A C 1
ATOM 1581 O O . MET A 1 200 ? 29.744 6.163 -11.523 1.00 68.00 200 MET A O 1
ATOM 1585 N N . LYS A 1 201 ? 27.541 6.245 -11.067 1.00 79.81 201 LYS A N 1
ATOM 1586 C CA . LYS A 1 201 ? 27.147 5.277 -12.094 1.00 79.81 201 LYS A CA 1
ATOM 1587 C C . LYS A 1 201 ? 27.355 5.872 -13.482 1.00 79.81 201 LYS A C 1
ATOM 1589 O O . LYS A 1 201 ? 27.154 7.069 -13.679 1.00 79.81 201 LYS A O 1
ATOM 1594 N N . ASN A 1 202 ? 27.764 5.075 -14.453 1.00 79.25 202 ASN A N 1
ATOM 1595 C CA . ASN A 1 202 ? 27.890 5.494 -15.847 1.00 79.25 202 ASN A CA 1
ATOM 1596 C C . ASN A 1 202 ? 26.537 5.476 -16.578 1.00 79.25 202 ASN A C 1
ATOM 1598 O O . ASN A 1 202 ? 25.502 5.176 -15.987 1.00 79.25 202 ASN A O 1
ATOM 1602 N N . VAL A 1 203 ? 26.531 5.831 -17.869 1.00 80.19 203 VAL A N 1
ATOM 1603 C CA . VAL A 1 203 ? 25.306 5.916 -18.698 1.00 80.19 203 VAL A CA 1
ATOM 1604 C C . VAL A 1 203 ? 24.537 4.585 -18.730 1.00 80.19 203 VAL A C 1
ATOM 1606 O O . VAL A 1 203 ? 23.321 4.575 -18.880 1.00 80.19 203 VAL A O 1
ATOM 1609 N N . TRP A 1 204 ? 25.238 3.470 -18.511 1.00 77.69 204 TRP A N 1
ATOM 1610 C CA . TRP A 1 204 ? 24.674 2.120 -18.445 1.00 77.69 204 TRP A CA 1
ATOM 1611 C C . TRP A 1 204 ? 24.426 1.611 -17.016 1.00 77.69 204 TRP A C 1
ATOM 1613 O O . TRP A 1 204 ? 24.152 0.429 -16.827 1.00 77.69 204 TRP A O 1
ATOM 1623 N N . GLY A 1 205 ? 24.519 2.476 -16.003 1.00 81.12 205 GLY A N 1
ATOM 1624 C CA . GLY A 1 205 ? 24.165 2.144 -14.623 1.00 81.12 205 GLY A CA 1
ATOM 1625 C C . GLY A 1 205 ? 25.183 1.292 -13.855 1.00 81.12 205 GLY A C 1
ATOM 1626 O O . GLY A 1 205 ? 24.871 0.866 -12.747 1.00 81.12 205 GLY A O 1
ATOM 1627 N N . ARG A 1 206 ? 26.380 1.050 -14.403 1.00 83.69 206 ARG A N 1
ATOM 1628 C CA . ARG A 1 206 ? 27.502 0.397 -13.708 1.00 83.69 206 ARG A CA 1
ATOM 1629 C C . ARG A 1 206 ? 28.345 1.419 -12.954 1.00 83.69 206 ARG A C 1
ATOM 1631 O O . ARG A 1 206 ? 28.438 2.579 -13.348 1.00 83.69 206 ARG A O 1
ATOM 1638 N N . ASP A 1 207 ? 28.987 0.969 -11.891 1.00 81.81 207 ASP A N 1
ATOM 1639 C CA . ASP A 1 207 ? 29.842 1.811 -11.064 1.00 81.81 207 ASP A CA 1
ATOM 1640 C C . ASP A 1 207 ? 31.145 2.174 -11.800 1.00 81.81 207 ASP A C 1
ATOM 1642 O O . ASP A 1 207 ? 31.933 1.294 -12.144 1.00 81.81 207 ASP A O 1
ATOM 1646 N N . ASP A 1 208 ? 31.373 3.474 -12.039 1.00 80.50 208 ASP A N 1
ATOM 1647 C CA . ASP A 1 208 ? 32.586 4.002 -12.681 1.00 80.50 208 ASP A CA 1
ATOM 1648 C C . ASP A 1 208 ? 33.415 4.817 -11.665 1.00 80.50 208 ASP A C 1
ATOM 1650 O O . ASP A 1 208 ? 33.196 6.027 -11.507 1.00 80.50 208 ASP A O 1
ATOM 1654 N N . PRO A 1 209 ? 34.417 4.215 -10.995 1.00 81.00 209 PRO A N 1
ATOM 1655 C CA . PRO A 1 209 ? 35.222 4.923 -9.994 1.00 81.00 209 PRO A CA 1
ATOM 1656 C C . PRO A 1 209 ? 36.036 6.075 -10.606 1.00 81.00 209 PRO A C 1
ATOM 1658 O O . PRO A 1 209 ? 36.157 7.142 -10.009 1.00 81.00 209 PRO A O 1
ATOM 1661 N N . GLN A 1 210 ? 36.505 5.917 -11.848 1.00 81.56 210 GLN A N 1
ATOM 1662 C CA . GLN A 1 210 ? 37.306 6.920 -12.566 1.00 81.56 210 GLN A CA 1
ATOM 1663 C C . GLN A 1 210 ? 36.482 8.061 -13.185 1.00 81.56 210 GLN A C 1
ATOM 1665 O O . GLN A 1 210 ? 37.022 8.928 -13.878 1.00 81.56 210 GLN A O 1
ATOM 1670 N N . ARG A 1 211 ? 35.156 8.088 -12.996 1.00 83.50 211 ARG A N 1
ATOM 1671 C CA . ARG A 1 211 ? 34.324 9.181 -13.515 1.00 83.50 211 ARG A CA 1
ATOM 1672 C C . ARG A 1 211 ? 34.705 10.520 -12.879 1.00 83.50 211 ARG A C 1
ATOM 1674 O O . ARG A 1 211 ? 34.885 11.486 -13.613 1.00 83.50 211 ARG A O 1
ATOM 1681 N N . LYS A 1 212 ? 34.935 10.529 -11.562 1.00 82.81 212 LYS A N 1
ATOM 1682 C CA . LYS A 1 212 ? 35.354 11.720 -10.805 1.00 82.81 212 LYS A CA 1
ATOM 1683 C C . LYS A 1 212 ? 36.664 12.297 -11.348 1.00 82.81 212 LYS A C 1
ATOM 1685 O O . LYS A 1 212 ? 36.707 13.461 -11.724 1.00 82.81 212 LYS A O 1
ATOM 1690 N N . GLU A 1 213 ? 37.676 11.451 -11.534 1.00 86.94 213 GLU A N 1
ATOM 1691 C CA . GLU A 1 213 ? 38.978 11.867 -12.076 1.00 86.94 213 GLU A CA 1
ATOM 1692 C C . GLU A 1 213 ? 38.887 12.446 -13.498 1.00 86.94 213 GLU A C 1
ATOM 1694 O O . GLU A 1 213 ? 39.594 13.393 -13.844 1.00 86.94 213 GLU A O 1
ATOM 1699 N N . ARG A 1 214 ? 38.032 11.876 -14.361 1.00 87.44 214 ARG A N 1
ATOM 1700 C CA . ARG A 1 214 ? 37.823 12.406 -15.719 1.00 87.44 214 ARG A CA 1
ATOM 1701 C C . ARG A 1 214 ? 37.121 13.756 -15.691 1.00 87.44 214 ARG A C 1
ATOM 1703 O O . ARG A 1 214 ? 37.482 14.625 -16.480 1.00 87.44 214 ARG A O 1
ATOM 1710 N N . ASP A 1 215 ? 36.138 13.923 -14.816 1.00 85.31 215 ASP A N 1
ATOM 1711 C CA . ASP A 1 215 ? 35.394 15.173 -14.684 1.00 85.31 215 ASP A CA 1
ATOM 1712 C C . ASP A 1 215 ? 36.296 16.284 -14.119 1.00 85.31 215 ASP A C 1
ATOM 1714 O O . ASP A 1 215 ? 36.327 17.375 -14.681 1.00 85.31 215 ASP A O 1
ATOM 1718 N N . GLU A 1 216 ? 37.138 15.983 -13.126 1.00 88.31 216 GLU A N 1
ATOM 1719 C CA . GLU A 1 216 ? 38.177 16.895 -12.626 1.00 88.31 216 GLU A CA 1
ATOM 1720 C C . GLU A 1 216 ? 39.154 17.312 -13.732 1.00 88.31 216 GLU A C 1
ATOM 1722 O O . GLU A 1 216 ? 39.407 18.500 -13.926 1.00 88.31 216 GLU A O 1
ATOM 1727 N N . LYS A 1 217 ? 39.654 16.354 -14.526 1.00 88.12 217 LYS A N 1
ATOM 1728 C CA . LYS A 1 217 ? 40.541 16.649 -15.663 1.00 88.12 217 LYS A CA 1
ATOM 1729 C C . LYS A 1 217 ? 39.859 17.509 -16.726 1.00 88.12 217 LYS A C 1
ATOM 1731 O O . LYS A 1 217 ? 40.511 18.387 -17.283 1.00 88.12 217 LYS A O 1
ATOM 1736 N N . ARG A 1 218 ? 38.568 17.294 -17.005 1.00 90.00 218 ARG A N 1
ATOM 1737 C CA . ARG A 1 218 ? 37.803 18.146 -17.932 1.00 90.00 218 ARG A CA 1
ATOM 1738 C C . ARG A 1 218 ? 37.625 19.552 -17.383 1.00 90.00 218 ARG A C 1
ATOM 1740 O O . ARG A 1 218 ? 37.839 20.490 -18.138 1.00 90.00 218 ARG A O 1
ATOM 1747 N N . ILE A 1 219 ? 37.295 19.694 -16.097 1.00 88.44 219 ILE A N 1
ATOM 1748 C CA . ILE A 1 219 ? 37.163 20.998 -15.435 1.00 88.44 219 ILE A CA 1
ATOM 1749 C C . ILE A 1 219 ? 38.482 21.763 -15.546 1.00 88.44 219 ILE A C 1
ATOM 1751 O O . ILE A 1 219 ? 38.489 22.886 -16.041 1.00 88.44 219 ILE A O 1
ATOM 1755 N N . VAL A 1 220 ? 39.601 21.126 -15.186 1.00 90.56 220 VAL A N 1
ATOM 1756 C CA . VAL A 1 220 ? 40.940 21.727 -15.276 1.00 90.56 220 VAL A CA 1
ATOM 1757 C C . VAL A 1 220 ? 41.319 22.063 -16.721 1.00 90.56 220 VAL A C 1
ATOM 1759 O O . VAL A 1 220 ? 41.901 23.114 -16.962 1.00 90.56 220 VAL A O 1
ATOM 1762 N N . ALA A 1 221 ? 40.981 21.214 -17.695 1.00 88.06 221 ALA A N 1
ATOM 1763 C CA . ALA A 1 221 ? 41.253 21.479 -19.110 1.00 88.06 221 ALA A CA 1
ATOM 1764 C C . ALA A 1 221 ? 40.377 22.602 -19.694 1.00 88.06 221 ALA A C 1
ATOM 1766 O O . ALA A 1 221 ? 40.812 23.303 -20.603 1.00 88.06 221 ALA A O 1
ATOM 1767 N N . SER A 1 222 ? 39.154 22.768 -19.186 1.00 90.12 222 SER A N 1
ATOM 1768 C CA . SER A 1 222 ? 38.231 23.836 -19.587 1.00 90.12 222 SER A CA 1
ATOM 1769 C C . SER A 1 222 ? 38.457 25.158 -18.849 1.00 90.12 222 SER A C 1
ATOM 1771 O O . SER A 1 222 ? 37.876 26.168 -19.238 1.00 90.12 222 SER A O 1
ATOM 1773 N N . ASP A 1 223 ? 39.274 25.163 -17.791 1.00 91.62 223 ASP A N 1
ATOM 1774 C CA . ASP A 1 223 ? 39.566 26.356 -17.000 1.00 91.62 223 ASP A CA 1
ATOM 1775 C C . ASP A 1 223 ? 40.676 27.198 -17.668 1.00 91.62 223 ASP A C 1
ATOM 1777 O O . ASP A 1 223 ? 41.838 26.769 -17.730 1.00 91.62 223 ASP A O 1
ATOM 1781 N N . PRO A 1 224 ? 40.369 28.423 -18.139 1.00 91.75 224 PRO A N 1
ATOM 1782 C CA . PRO A 1 224 ? 41.356 29.289 -18.780 1.00 91.75 224 PRO A CA 1
ATOM 1783 C C . PRO A 1 224 ? 42.513 29.669 -17.843 1.00 91.75 224 PRO A C 1
ATOM 1785 O O . PRO A 1 224 ? 43.649 29.811 -18.302 1.00 91.75 224 PRO A O 1
ATOM 1788 N N . LEU A 1 225 ? 42.278 29.785 -16.529 1.00 89.56 225 LEU A N 1
ATOM 1789 C CA . LEU A 1 225 ? 43.334 30.113 -15.565 1.00 89.56 225 LEU A CA 1
ATOM 1790 C C . LEU A 1 225 ? 44.323 28.961 -15.388 1.00 89.56 225 LEU A C 1
ATOM 1792 O O . LEU A 1 225 ? 45.531 29.194 -15.283 1.00 89.56 225 LEU A O 1
ATOM 1796 N N . ALA A 1 226 ? 43.836 27.721 -15.370 1.00 88.88 226 ALA A N 1
ATOM 1797 C CA . ALA A 1 226 ? 44.694 26.544 -15.330 1.00 88.88 226 ALA A CA 1
ATOM 1798 C C . ALA A 1 226 ? 45.586 26.465 -16.580 1.00 88.88 226 ALA A C 1
ATOM 1800 O O . ALA A 1 226 ? 46.790 26.219 -16.458 1.00 88.88 226 ALA A O 1
ATOM 1801 N N . MET A 1 227 ? 45.033 26.768 -17.760 1.00 87.25 227 MET A N 1
ATOM 1802 C CA . MET A 1 227 ? 45.791 26.819 -19.015 1.00 87.25 227 MET A CA 1
ATOM 1803 C C . MET A 1 227 ? 46.908 27.875 -18.969 1.00 87.25 227 MET A C 1
ATOM 1805 O O . MET A 1 227 ? 48.051 27.590 -19.335 1.00 87.25 227 MET A O 1
ATOM 1809 N N . MET A 1 228 ? 46.617 29.073 -18.450 1.00 88.56 228 MET A N 1
ATOM 1810 C CA . MET A 1 228 ? 47.611 30.143 -18.290 1.00 88.56 228 MET A CA 1
ATOM 1811 C C . MET A 1 228 ? 48.726 29.768 -17.306 1.00 88.56 228 MET A C 1
ATOM 1813 O O . MET A 1 228 ? 49.898 30.014 -17.586 1.00 88.56 228 MET A O 1
ATOM 1817 N N . LYS A 1 229 ? 48.391 29.129 -16.177 1.00 88.00 229 LYS A N 1
ATOM 1818 C CA . LYS A 1 229 ? 49.379 28.672 -15.184 1.00 88.00 229 LYS A CA 1
ATOM 1819 C C . LYS A 1 229 ? 50.319 27.610 -15.752 1.00 88.00 229 LYS A C 1
ATOM 1821 O O . LYS A 1 229 ? 51.523 27.679 -15.520 1.00 88.00 229 LYS A O 1
ATOM 1826 N N . GLN A 1 230 ? 49.793 26.660 -16.525 1.00 85.62 230 GLN A N 1
ATOM 1827 C CA . GLN A 1 230 ? 50.615 25.659 -17.210 1.00 85.62 230 GLN A CA 1
ATOM 1828 C C . GLN A 1 230 ? 51.521 26.289 -18.276 1.00 85.62 230 GLN A C 1
ATOM 1830 O O . GLN A 1 230 ? 52.672 25.880 -18.420 1.00 85.62 230 GLN A O 1
ATOM 1835 N N . GLY A 1 231 ? 51.024 27.292 -19.006 1.00 85.62 231 GLY A N 1
ATOM 1836 C CA . GLY A 1 231 ? 51.825 28.067 -19.955 1.00 85.62 231 GLY A CA 1
ATOM 1837 C C . GLY A 1 231 ? 52.966 28.823 -19.269 1.00 85.62 231 GLY A C 1
ATOM 1838 O O . GLY A 1 231 ? 54.116 28.703 -19.682 1.00 85.62 231 GLY A O 1
ATOM 1839 N N . ALA A 1 232 ? 52.672 29.528 -18.175 1.00 85.62 232 ALA A N 1
ATOM 1840 C CA . ALA A 1 232 ? 53.668 30.260 -17.396 1.00 85.62 232 ALA A CA 1
ATOM 1841 C C . ALA A 1 232 ? 54.738 29.334 -16.792 1.00 85.62 232 ALA A C 1
ATOM 1843 O O . ALA A 1 232 ? 55.924 29.648 -16.849 1.00 85.62 232 ALA A O 1
ATOM 1844 N N . ALA A 1 233 ? 54.342 28.161 -16.285 1.00 83.62 233 ALA A N 1
ATOM 1845 C CA . ALA A 1 233 ? 55.272 27.165 -15.752 1.00 83.62 233 ALA A CA 1
ATOM 1846 C C . ALA A 1 233 ? 56.234 26.603 -16.814 1.00 83.62 233 ALA A C 1
ATOM 1848 O O . ALA A 1 233 ? 57.380 26.311 -16.495 1.00 83.62 233 ALA A O 1
ATOM 1849 N N . LYS A 1 234 ? 55.800 26.475 -18.077 1.00 79.75 234 LYS A N 1
ATOM 1850 C CA . LYS A 1 234 ? 56.670 26.038 -19.187 1.00 79.75 234 LYS A CA 1
ATOM 1851 C C . LYS A 1 234 ? 57.702 27.091 -19.597 1.00 79.75 234 LYS A C 1
ATOM 1853 O O . LYS A 1 234 ? 58.745 26.729 -20.129 1.00 79.75 234 LYS A O 1
ATOM 1858 N N . VAL A 1 235 ? 57.398 28.372 -19.388 1.00 79.12 235 VAL A N 1
ATOM 1859 C CA . VAL A 1 235 ? 58.275 29.498 -19.752 1.00 79.12 235 VAL A CA 1
ATOM 1860 C C . VAL A 1 235 ? 59.213 29.882 -18.604 1.00 79.12 235 VAL A C 1
ATOM 1862 O O . VAL A 1 235 ? 60.290 30.422 -18.845 1.00 79.12 235 VAL A O 1
ATOM 1865 N N . ALA A 1 236 ? 58.842 29.576 -17.359 1.00 72.81 236 ALA A N 1
ATOM 1866 C CA . ALA A 1 236 ? 59.700 29.766 -16.200 1.00 72.81 236 ALA A CA 1
ATOM 1867 C C . ALA A 1 236 ? 60.911 28.817 -16.265 1.00 72.81 236 ALA A C 1
ATOM 1869 O O . ALA A 1 236 ? 60.853 27.666 -15.836 1.00 72.81 236 ALA A O 1
ATOM 1870 N N . VAL A 1 237 ? 62.020 29.310 -16.818 1.00 69.38 237 VAL A N 1
ATOM 1871 C CA . VAL A 1 237 ? 63.322 28.639 -16.774 1.00 69.38 237 VAL A CA 1
ATOM 1872 C C . VAL A 1 237 ? 63.708 28.450 -15.301 1.00 69.38 237 VAL A C 1
ATOM 1874 O O . VAL A 1 237 ? 63.664 29.423 -14.541 1.00 69.38 237 VAL A O 1
ATOM 1877 N N . PRO A 1 238 ? 64.073 27.235 -14.856 1.00 64.81 238 PRO A N 1
ATOM 1878 C CA . PRO A 1 238 ? 64.537 27.039 -13.494 1.00 64.81 238 PRO A CA 1
ATOM 1879 C C . PRO A 1 238 ? 65.835 27.829 -13.311 1.00 64.81 238 PRO A C 1
ATOM 1881 O O . PRO A 1 238 ? 66.834 27.553 -13.971 1.00 64.81 238 PRO A O 1
ATOM 1884 N N . ASN A 1 239 ? 65.817 28.820 -12.418 1.00 63.38 239 ASN A N 1
ATOM 1885 C CA . ASN A 1 239 ? 67.038 29.460 -11.941 1.00 63.38 239 ASN A CA 1
ATOM 1886 C C . ASN A 1 239 ? 67.848 28.398 -11.186 1.00 63.38 239 ASN A C 1
ATOM 1888 O O . ASN A 1 239 ? 67.573 28.101 -10.023 1.00 63.38 239 ASN A O 1
ATOM 1892 N N . VAL A 1 240 ? 68.806 27.792 -11.884 1.00 60.91 240 VAL A N 1
ATOM 1893 C CA . VAL A 1 240 ? 69.843 26.950 -11.291 1.00 60.91 240 VAL A CA 1
ATOM 1894 C C . VAL A 1 240 ? 70.739 27.876 -10.474 1.00 60.91 240 VAL A C 1
ATOM 1896 O O . VAL A 1 240 ? 71.257 28.863 -10.997 1.00 60.91 240 VAL A O 1
ATOM 1899 N N . ARG A 1 241 ? 70.832 27.593 -9.176 1.00 48.94 241 ARG A N 1
ATOM 1900 C CA . ARG A 1 241 ? 71.709 28.276 -8.226 1.00 48.94 241 ARG A CA 1
ATOM 1901 C C . ARG A 1 241 ? 73.043 27.554 -8.145 1.00 48.94 241 ARG A C 1
ATOM 1903 O O . ARG A 1 241 ? 73.010 26.305 -8.206 1.00 48.94 241 ARG A O 1
#

pLDDT: mean 74.46, std 15.99, range [38.44, 97.25]

Organism: NCBI:txid1069075

Secondary structure (DSSP, 8-state):
-----GGG-TT-TTSHHHHHHHHHHHHHHHHHHHHHHHHHHHHHHHHHHHHHTTPPPPPPHHHHHTTS--S-TTS-------SSS-PPPPPPTT--HHHHHHHHHHHHHHHHHHHHHHHTTTTS---SB-TTS-B-TT---HHHHHTT---HHHHHHHHHHHHHHHHHHS--TTTTTSSTTTTS-TTT--S------PPPB-TTS-B-TTHHHHHHHHHHHH-HHHHHHHHHHHH------

Radius of gyration: 37.15 Å; chains: 1; bounding box: 98×80×90 Å

Foldseek 3Di:
DDDDPLQVDPPRCPHPVNVVVVVVVVVVVVVVVVVVVVVVVVLVVQQVVCVVVVHDRDDDVVVVVVVDDDPPPPDDDPDDPDPDDDDQDDDDPPDDPVRSVVVVVVVVVVVVVVVVVVVVPPPPDDDQADPVGHGDPPCPPCVVVVVVPPPPVVVVVVVVVVVVVCVVVDVDVCPVPVDPPPPDDPVRPPPDPPPPPPQDADPVRHRDNCPVVVVVVVVLVPDVVSVVVVVVVVVPDPPDD

Sequence (241 aa):
MPLHLLGKKSWNVYNKDNIERVRRDEAKAKAAEEAEEQRMQEVDAARRLAILRGQAPPPIEQDEEAAAPDPEAASGSRPSHSLGTGRRPRKRHGEDDTDFELRIAKERELTVSRAAAEAKRTTSSAPIVDRRGHIDLFGRDNKSHAHTEKNEEAEREASRKRREYEDQYTMRFVNAGGQPGLGAPWYSADGRKEQTTGVMKNVWGRDDPQRKERDEKRIVASDPLAMMKQGAAKVAVPNVR